Protein AF-A0AAE9YPB9-F1 (afdb_monomer)

Organism: NCBI:txid485447

Foldseek 3Di:
DWDWDADPVLRWIAIPVGDTDQADPVPRHGDPHPVRRVVVVVVVVVVVVPPPPPLLQQEWAKEKDQKDWDPVFFDWDQPPDPPDPARETETEAQTKIKIKIFTASDPVDPVRGPQPDDWDKQKFWKAFPVPRDIDIWIWIDHRRMTITTHGRNDFGKMKGDLVVSQVPDDPSYHYHYDIHIYGYDHDDPVVRVVRSVPDPPPPPPDD

Nearest PDB structures (foldseek):
  3nrq-assembly1_A  TM=3.966E-01  e=8.119E-02  Escherichia coli F11
  8gk6-assembly3_C  TM=3.425E-01  e=1.988E-01  Echinococcus granulosus
  6wee-assembly1_A  TM=3.686E-01  e=1.191E+00  Campylobacter jejuni subsp. jejuni 81-176
  2hma-assembly1_A-2  TM=1.722E-01  e=1.332E+00  Streptococcus pneumoniae
  5cu5-assembly2_B  TM=3.667E-01  e=6.381E+00  Homo sapiens

pLDDT: mean 70.29, std 15.3, range [34.19, 87.38]

Sequence (207 aa):
MTEFTWNNHKEVLVATDGTEFTNNPETGLLWQSEEEALAYAQAEVELQAGPEVTEITYTAYVVFDTPVVAAESGVILQAPNSETDFDETTVTLGSTLQLTAKLLTDKEDPESLFTSVPKDLFRIPVVNQATGEQDLFAGILENGVITINAPMTKAGYWEVNEELVNSKLADDFRLGLDKTVFAVVNVDASIAATLIGNEPLTETAGA

Structure (mmCIF, N/CA/C/O backbone):
data_AF-A0AAE9YPB9-F1
#
_entry.id   AF-A0AAE9YPB9-F1
#
loop_
_atom_site.group_PDB
_atom_site.id
_atom_site.type_symbol
_atom_site.label_atom_id
_atom_site.label_alt_id
_atom_site.label_comp_id
_atom_site.label_asym_id
_atom_site.label_entity_id
_atom_site.label_seq_id
_atom_site.pdbx_PDB_ins_code
_atom_site.Cartn_x
_atom_site.Cartn_y
_atom_site.Cartn_z
_atom_site.occupancy
_atom_site.B_iso_or_equiv
_atom_site.auth_seq_id
_atom_site.auth_comp_id
_atom_site.auth_asym_id
_atom_site.auth_atom_id
_atom_site.pdbx_PDB_model_num
ATOM 1 N N . MET A 1 1 ? -7.305 10.942 37.572 1.00 55.97 1 MET A N 1
ATOM 2 C CA . MET A 1 1 ? -8.556 10.371 38.099 1.00 55.97 1 MET A CA 1
ATOM 3 C C . MET A 1 1 ? -8.735 10.951 39.490 1.00 55.97 1 MET A C 1
ATOM 5 O O . MET A 1 1 ? -7.824 10.806 40.294 1.00 55.97 1 MET A O 1
ATOM 9 N N . THR A 1 2 ? -9.797 11.719 39.717 1.00 64.25 2 THR A N 1
ATOM 10 C CA . THR A 1 2 ? -10.097 12.290 41.039 1.00 64.25 2 THR A CA 1
ATOM 11 C C . THR A 1 2 ? -10.779 11.200 41.856 1.00 64.25 2 THR A C 1
ATOM 13 O O . THR A 1 2 ? -11.817 10.700 41.431 1.00 64.25 2 THR A O 1
ATOM 16 N N . GLU A 1 3 ? -10.185 10.779 42.973 1.00 75.88 3 GLU A N 1
ATOM 17 C CA . GLU A 1 3 ? -10.829 9.815 43.873 1.00 75.88 3 GLU A CA 1
ATOM 18 C C . GLU A 1 3 ? -11.696 10.572 44.886 1.00 75.88 3 GLU A C 1
ATOM 20 O O . GLU A 1 3 ? -11.355 11.674 45.330 1.00 75.88 3 GLU A O 1
ATOM 25 N N . PHE A 1 4 ? -12.829 9.980 45.250 1.00 81.38 4 PHE A N 1
ATOM 26 C CA . PHE A 1 4 ? -13.752 10.534 46.233 1.00 81.38 4 PHE A CA 1
ATOM 27 C C . PHE A 1 4 ? -13.870 9.577 47.411 1.00 81.38 4 PHE A C 1
ATOM 29 O O . PHE A 1 4 ? -13.929 8.361 47.240 1.00 81.38 4 PHE A O 1
ATOM 36 N N . THR A 1 5 ? -13.904 10.131 48.618 1.00 82.94 5 THR A N 1
ATOM 37 C CA . THR A 1 5 ? -14.037 9.367 49.860 1.00 82.94 5 THR A CA 1
ATOM 38 C C . THR A 1 5 ? -15.150 9.949 50.712 1.00 82.94 5 THR A C 1
ATOM 40 O O . THR A 1 5 ? -15.338 11.166 50.773 1.00 82.94 5 THR A O 1
ATOM 43 N N . TRP A 1 6 ? -15.903 9.080 51.379 1.00 86.06 6 TRP A N 1
ATOM 44 C CA . TRP A 1 6 ? -16.959 9.507 52.282 1.00 86.06 6 TRP A CA 1
ATOM 45 C C . TRP A 1 6 ? -16.410 9.812 53.673 1.00 86.06 6 TRP A C 1
ATOM 47 O O . TRP A 1 6 ? -15.767 8.978 54.320 1.00 86.06 6 TRP A O 1
ATOM 57 N N . ASN A 1 7 ? -16.692 11.014 54.174 1.00 85.19 7 ASN A N 1
ATOM 58 C CA . ASN A 1 7 ? -16.372 11.369 55.545 1.00 85.19 7 ASN A CA 1
ATOM 59 C C . ASN A 1 7 ? -17.529 10.995 56.477 1.00 85.19 7 ASN A C 1
ATOM 61 O O . ASN A 1 7 ? -18.427 11.796 56.727 1.00 85.19 7 ASN A O 1
ATOM 65 N N . ASN A 1 8 ? -17.436 9.808 57.078 1.00 80.06 8 ASN A N 1
ATOM 66 C CA . ASN A 1 8 ? -18.418 9.277 58.032 1.00 80.06 8 ASN A CA 1
ATOM 67 C C . ASN A 1 8 ? -18.698 10.172 59.257 1.00 80.06 8 ASN A C 1
ATOM 69 O O . ASN A 1 8 ? -19.732 10.015 59.894 1.00 80.06 8 ASN A O 1
ATOM 73 N N . HIS A 1 9 ? -17.796 11.089 59.624 1.00 81.81 9 HIS A N 1
ATOM 74 C CA . HIS A 1 9 ? -18.018 11.986 60.769 1.00 81.81 9 HIS A CA 1
ATOM 75 C C . HIS A 1 9 ? -18.833 13.223 60.401 1.00 81.81 9 HIS A C 1
ATOM 77 O O . HIS A 1 9 ? -19.477 13.815 61.263 1.00 81.81 9 HIS A O 1
ATOM 83 N N . LYS A 1 10 ? -18.735 13.653 59.143 1.00 80.25 10 LYS A N 1
ATOM 84 C CA . LYS A 1 10 ? -19.380 14.865 58.637 1.00 80.25 10 LYS A CA 1
ATOM 85 C C . LYS A 1 10 ? -20.571 14.566 57.728 1.00 80.25 10 LYS A C 1
ATOM 87 O O . LYS A 1 10 ? -21.296 15.497 57.415 1.00 80.25 10 LYS A O 1
ATOM 92 N N . GLU A 1 11 ? -20.737 13.309 57.317 1.00 81.88 11 GLU A N 1
ATOM 93 C CA . GLU A 1 11 ? -21.721 12.868 56.324 1.00 81.88 11 GLU A CA 1
ATOM 94 C C . GLU A 1 11 ? -21.606 13.670 55.012 1.00 81.88 11 GLU A C 1
ATOM 96 O O . GLU A 1 11 ? -22.592 14.149 54.459 1.00 81.88 11 GLU A O 1
ATOM 101 N N . VAL A 1 12 ? -20.369 13.856 54.527 1.00 84.44 12 VAL A N 1
ATOM 102 C CA . VAL A 1 12 ? -20.075 14.576 53.275 1.00 84.44 12 VAL A CA 1
ATOM 103 C C . VAL A 1 12 ? -19.089 13.813 52.405 1.00 84.44 12 VAL A C 1
ATOM 105 O O . VAL A 1 12 ? -18.223 13.086 52.904 1.00 84.44 12 VAL A O 1
ATOM 108 N N . LEU A 1 13 ? -19.175 14.049 51.099 1.00 83.25 13 LEU A N 1
ATOM 109 C CA . LEU A 1 13 ? -18.213 13.543 50.132 1.00 83.25 13 LEU A CA 1
ATOM 110 C C . LEU A 1 13 ? -16.984 14.459 50.077 1.00 83.25 13 LEU A C 1
ATOM 112 O O . LEU A 1 13 ? -17.118 15.682 50.057 1.00 83.25 13 LEU A O 1
ATOM 116 N N . VAL A 1 14 ? -15.786 13.877 50.054 1.00 84.31 14 VAL A N 1
ATOM 117 C CA . VAL A 1 14 ? -14.514 14.609 50.033 1.00 84.31 14 VAL A CA 1
ATOM 118 C C . VAL A 1 14 ? -13.664 14.129 48.861 1.00 84.31 14 VAL A C 1
ATOM 120 O O . VAL A 1 14 ? -13.393 12.932 48.740 1.00 84.31 14 VAL A O 1
ATOM 123 N N . ALA A 1 15 ? -13.240 15.054 48.002 1.00 82.94 15 ALA A N 1
ATOM 124 C CA . ALA A 1 15 ? -12.309 14.759 46.914 1.00 82.94 15 ALA A CA 1
ATOM 125 C C . ALA A 1 15 ? -10.864 14.629 47.422 1.00 82.94 15 ALA A C 1
ATOM 127 O O . ALA A 1 15 ? -10.512 15.123 48.495 1.00 82.94 15 ALA A O 1
ATOM 128 N N . THR A 1 16 ? -9.991 14.016 46.621 1.00 81.00 16 THR A N 1
ATOM 129 C CA . THR A 1 16 ? -8.552 13.865 46.918 1.00 81.00 16 THR A CA 1
ATOM 130 C C . THR A 1 16 ? -7.809 15.167 47.215 1.00 81.00 16 THR A C 1
ATOM 132 O O . THR A 1 16 ? -6.783 15.140 47.890 1.00 81.00 16 THR A O 1
ATOM 135 N N . ASP A 1 17 ? -8.298 16.305 46.721 1.00 77.56 17 ASP A N 1
ATOM 136 C CA . ASP A 1 17 ? -7.718 17.627 46.985 1.00 77.56 17 ASP A CA 1
ATOM 137 C C . ASP A 1 17 ? -8.197 18.260 48.310 1.00 77.56 17 ASP A C 1
ATOM 139 O O . ASP A 1 17 ? -7.753 19.350 48.673 1.00 77.56 17 ASP A O 1
ATOM 143 N N . GLY A 1 18 ? -9.063 17.565 49.056 1.00 78.94 18 GLY A N 1
ATOM 144 C CA . GLY A 1 18 ? -9.645 18.023 50.316 1.00 78.94 18 GLY A CA 1
ATOM 145 C C . GLY A 1 18 ? -10.921 18.853 50.160 1.00 78.94 18 GLY A C 1
ATOM 146 O O . GLY A 1 18 ? -11.441 19.340 51.165 1.00 78.94 18 GLY A O 1
ATOM 147 N N . THR A 1 19 ? -11.441 19.019 48.941 1.00 83.75 19 THR A N 1
ATOM 148 C CA . THR A 1 19 ? -12.705 19.726 48.696 1.00 83.75 19 THR A CA 1
ATOM 149 C C . THR A 1 19 ? -13.881 18.928 49.255 1.00 83.75 19 THR A C 1
ATOM 151 O O . THR A 1 19 ? -14.058 17.755 48.924 1.00 83.75 19 THR A O 1
ATOM 154 N N . GLU A 1 20 ? -14.700 19.569 50.095 1.00 86.62 20 GLU A N 1
ATOM 155 C CA . GLU A 1 20 ? -15.889 18.969 50.708 1.00 86.62 20 GLU A CA 1
ATOM 156 C C . GLU A 1 20 ? -17.152 19.324 49.907 1.00 86.62 20 GLU A C 1
ATOM 158 O O . GLU A 1 20 ? -17.472 20.496 49.704 1.00 86.62 20 GLU A O 1
ATOM 163 N N . PHE A 1 21 ? -17.904 18.306 49.497 1.00 81.62 21 PHE A N 1
ATOM 164 C CA . PHE A 1 21 ? -19.185 18.431 48.807 1.00 81.62 21 PHE A CA 1
ATOM 165 C C . PHE A 1 21 ? -20.312 18.175 49.801 1.00 81.62 21 PHE A C 1
ATOM 167 O O . PHE A 1 21 ? -20.728 17.039 50.030 1.00 81.62 21 PHE A O 1
ATOM 174 N N . THR A 1 22 ? -20.793 19.249 50.424 1.00 83.12 22 THR A N 1
ATOM 175 C CA . THR A 1 22 ? -21.821 19.172 51.472 1.00 83.12 22 THR A CA 1
ATOM 176 C C . THR A 1 22 ? -23.231 18.954 50.919 1.00 83.12 22 THR A C 1
ATOM 178 O O . THR A 1 22 ? -24.030 18.280 51.559 1.00 83.12 22 THR A O 1
ATOM 181 N N . ASN A 1 23 ? -23.540 19.504 49.742 1.00 83.62 23 ASN A N 1
ATOM 182 C CA . ASN A 1 23 ? -24.877 19.442 49.150 1.00 83.62 23 ASN A CA 1
ATOM 183 C C . ASN A 1 23 ? -24.831 18.787 47.770 1.00 83.62 23 ASN A C 1
ATOM 185 O O . ASN A 1 23 ? -23.869 18.983 47.025 1.00 83.62 23 ASN A O 1
ATOM 189 N N . ASN A 1 24 ? -25.915 18.102 47.419 1.00 80.50 24 ASN A N 1
ATOM 190 C CA . ASN A 1 24 ? -26.206 17.673 46.064 1.00 80.50 24 ASN A CA 1
ATOM 191 C C . ASN A 1 24 ? -26.375 18.921 45.170 1.00 80.50 24 ASN A C 1
ATOM 193 O O . ASN A 1 24 ? -27.259 19.742 45.437 1.00 80.50 24 ASN A O 1
ATOM 197 N N . PRO A 1 25 ? -25.542 19.111 44.133 1.00 76.88 25 PRO A N 1
ATOM 198 C CA . PRO A 1 25 ? -25.587 20.304 43.289 1.00 76.88 25 PRO A CA 1
ATOM 199 C C . PRO A 1 25 ? -26.826 20.371 42.382 1.00 76.88 25 PRO A C 1
ATOM 201 O O . PRO A 1 25 ? -27.190 21.464 41.955 1.00 76.88 25 PRO A O 1
ATOM 204 N N . GLU A 1 26 ? -27.508 19.251 42.122 1.00 78.31 26 GLU A N 1
ATOM 205 C CA . GLU A 1 26 ? -28.738 19.226 41.320 1.00 78.31 26 GLU A CA 1
ATOM 206 C C . GLU A 1 26 ? -29.962 19.674 42.124 1.00 78.31 26 GLU A C 1
ATOM 208 O O . GLU A 1 26 ? -30.856 20.341 41.601 1.00 78.31 26 GLU A O 1
ATOM 213 N N . THR A 1 27 ? -30.012 19.313 43.409 1.00 80.44 27 THR A N 1
ATOM 214 C CA . THR A 1 27 ? -31.187 19.548 44.265 1.00 80.44 27 THR A CA 1
ATOM 215 C C . THR A 1 27 ? -30.977 20.646 45.307 1.00 80.44 27 THR A C 1
ATOM 217 O O . THR A 1 27 ? -31.947 21.186 45.839 1.00 80.44 27 THR A O 1
ATOM 220 N N . GLY A 1 28 ? -29.724 20.994 45.612 1.00 78.75 28 GLY A N 1
ATOM 221 C CA . GLY A 1 28 ? -29.342 21.941 46.662 1.00 78.75 28 GLY A CA 1
ATOM 222 C C . GLY A 1 28 ? -29.524 21.416 48.092 1.00 78.75 28 GLY A C 1
ATOM 223 O O . GLY A 1 28 ? -29.364 22.186 49.039 1.00 78.75 28 GLY A O 1
ATOM 224 N N . LEU A 1 29 ? -29.875 20.138 48.262 1.00 83.31 29 LEU A N 1
ATOM 225 C CA . LEU A 1 29 ? -30.098 19.492 49.558 1.00 83.31 29 LEU A CA 1
ATOM 226 C C . LEU A 1 29 ? -28.854 18.729 50.029 1.00 83.31 29 LEU A C 1
ATOM 228 O O . LEU A 1 29 ? -27.971 18.425 49.233 1.00 83.31 29 LEU A O 1
ATOM 232 N N . LEU A 1 30 ? -28.795 18.396 51.321 1.00 83.19 30 LEU A N 1
ATOM 233 C CA . LEU A 1 30 ? -27.795 17.463 51.849 1.00 83.19 30 LEU A CA 1
ATOM 234 C C . LEU A 1 30 ? -27.960 16.085 51.191 1.00 83.19 30 LEU A C 1
ATOM 236 O O . LEU A 1 30 ? -29.083 15.681 50.878 1.00 83.19 30 LEU A O 1
ATOM 240 N N . TRP A 1 31 ? -26.851 15.369 51.022 1.00 83.81 31 TRP A N 1
ATOM 241 C CA . TRP A 1 31 ? -26.853 13.993 50.525 1.00 83.81 31 TRP A CA 1
ATOM 242 C C . TRP A 1 31 ? -27.679 13.080 51.432 1.00 83.81 31 TRP A C 1
ATOM 244 O O . TRP A 1 31 ? -27.568 13.157 52.656 1.00 83.81 31 TRP A O 1
ATOM 254 N N . GLN A 1 32 ? -28.499 12.205 50.850 1.00 83.19 32 GLN A N 1
ATOM 255 C CA . GLN A 1 32 ? -29.313 11.269 51.631 1.00 83.19 32 GLN A CA 1
ATOM 256 C C . GLN A 1 32 ? -28.525 10.017 52.024 1.00 83.19 32 GLN A C 1
ATOM 258 O O . GLN A 1 32 ? -28.885 9.341 52.990 1.00 83.19 32 GLN A O 1
ATOM 263 N N . SER A 1 33 ? -27.454 9.702 51.290 1.00 83.44 33 SER A N 1
ATOM 264 C CA . SER A 1 33 ? -26.552 8.589 51.579 1.00 83.44 33 SER A CA 1
ATOM 265 C C . SER A 1 33 ? -25.183 8.756 50.907 1.00 83.44 33 SER A C 1
ATOM 267 O O . SER A 1 33 ? -25.017 9.527 49.960 1.00 83.44 33 SER A O 1
ATOM 269 N N . GLU A 1 34 ? -24.206 7.977 51.381 1.00 83.12 34 GLU A N 1
ATOM 270 C CA . GLU A 1 34 ? -22.899 7.804 50.729 1.00 83.12 34 GLU A CA 1
ATOM 271 C C . GLU A 1 34 ? -23.049 7.299 49.283 1.00 83.12 34 GLU A C 1
ATOM 273 O O . GLU A 1 34 ? -22.362 7.776 48.383 1.00 83.12 34 GLU A O 1
ATOM 278 N N . GLU A 1 35 ? -23.980 6.369 49.054 1.00 85.25 35 GLU A N 1
ATOM 279 C CA . GLU A 1 35 ? -24.240 5.774 47.740 1.00 85.25 35 GLU A CA 1
ATOM 280 C C . GLU A 1 35 ? -24.729 6.816 46.723 1.00 85.25 35 GLU A C 1
ATOM 282 O O . GLU A 1 35 ? -24.244 6.835 45.595 1.00 85.25 35 GLU A O 1
ATOM 287 N N . GLU A 1 36 ? -25.622 7.728 47.125 1.00 82.75 36 GLU A N 1
ATOM 288 C CA . GLU A 1 36 ? -26.108 8.817 46.265 1.00 82.75 36 GLU A CA 1
ATOM 289 C C . GLU A 1 36 ? -24.974 9.780 45.885 1.00 82.75 36 GLU A C 1
ATOM 291 O O . GLU A 1 36 ? -24.806 10.127 44.715 1.00 82.75 36 GLU A O 1
ATOM 296 N N . ALA A 1 37 ? -24.167 10.185 46.870 1.00 81.25 37 ALA A N 1
ATOM 297 C CA . ALA A 1 37 ? -23.073 11.125 46.659 1.00 81.25 37 ALA A CA 1
ATOM 298 C C . ALA A 1 37 ? -21.971 10.538 45.761 1.00 81.25 37 ALA A C 1
ATOM 300 O O . ALA A 1 37 ? -21.463 11.220 44.868 1.00 81.25 37 ALA A O 1
ATOM 301 N N . LEU A 1 38 ? -21.618 9.264 45.969 1.00 83.25 38 LEU A N 1
ATOM 302 C CA . LEU A 1 38 ? -20.642 8.560 45.137 1.00 83.25 38 LEU A CA 1
ATOM 303 C C . LEU A 1 38 ? -21.165 8.321 43.719 1.00 83.25 38 LEU A C 1
ATOM 305 O O . LEU A 1 38 ? -20.408 8.523 42.772 1.00 83.25 38 LEU A O 1
ATOM 309 N N . ALA A 1 39 ? -22.438 7.944 43.559 1.00 82.94 39 ALA A N 1
ATOM 310 C CA . ALA A 1 39 ? -23.046 7.747 42.245 1.00 82.94 39 ALA A CA 1
ATOM 311 C C . ALA A 1 39 ? -23.040 9.040 41.418 1.00 82.94 39 ALA A C 1
ATOM 313 O O . ALA A 1 39 ? -22.688 9.015 40.241 1.00 82.94 39 ALA A O 1
ATOM 314 N N . TYR A 1 40 ? -23.354 10.181 42.042 1.00 81.31 40 TYR A N 1
ATOM 315 C CA . TYR A 1 40 ? -23.269 11.482 41.379 1.00 81.31 40 TYR A CA 1
ATOM 316 C C . TYR A 1 40 ? -21.828 11.830 40.977 1.00 81.31 40 TYR A C 1
ATOM 318 O O . TYR A 1 40 ? -21.577 12.222 39.840 1.00 81.31 40 TYR A O 1
ATOM 326 N N . ALA A 1 41 ? -20.860 11.650 41.880 1.00 77.94 41 ALA A N 1
ATOM 327 C CA . ALA A 1 41 ? -19.459 11.946 41.588 1.00 77.94 41 ALA A CA 1
ATOM 328 C C . ALA A 1 41 ? -18.885 11.053 40.476 1.00 77.94 41 ALA A C 1
ATOM 330 O O . ALA A 1 41 ? -18.107 11.525 39.650 1.00 77.94 41 ALA A O 1
ATOM 331 N N . GLN A 1 42 ? -19.292 9.783 40.421 1.00 77.25 42 GLN A N 1
ATOM 332 C CA . GLN A 1 42 ? -18.940 8.874 39.329 1.00 77.25 42 GLN A CA 1
ATOM 333 C C . GLN A 1 42 ? -19.574 9.314 38.006 1.00 77.25 42 GLN A C 1
ATOM 335 O O . GLN A 1 42 ? -18.867 9.403 37.006 1.00 77.25 42 GLN A O 1
ATOM 340 N N . ALA A 1 43 ? -20.859 9.675 38.013 1.00 76.69 43 ALA A N 1
ATOM 341 C CA . ALA A 1 43 ? -21.551 10.173 36.827 1.00 76.69 43 ALA A CA 1
ATOM 342 C C . ALA A 1 43 ? -20.930 11.476 36.283 1.00 76.69 43 ALA A C 1
ATOM 344 O O . ALA A 1 43 ? -20.785 11.630 35.074 1.00 76.69 43 ALA A O 1
ATOM 345 N N . GLU A 1 44 ? -20.503 12.397 37.153 1.00 73.25 44 GLU A N 1
ATOM 346 C CA . GLU A 1 44 ? -19.768 13.610 36.761 1.00 73.25 44 GLU A CA 1
ATOM 347 C C . GLU A 1 44 ? -18.385 13.296 36.177 1.00 73.25 44 GLU A C 1
ATOM 349 O O . GLU A 1 44 ? -17.979 13.910 35.191 1.00 73.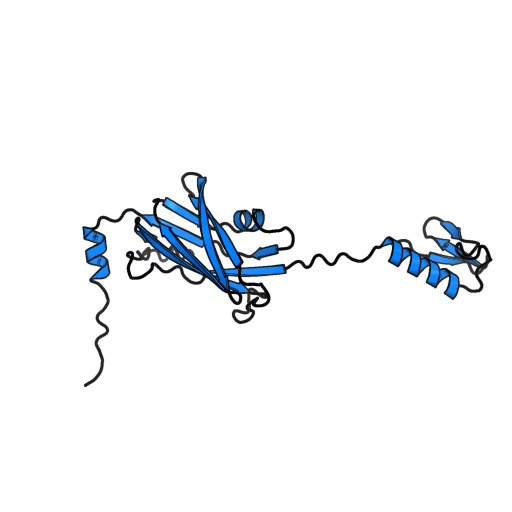25 44 GLU A O 1
ATOM 354 N N . VAL A 1 45 ? -17.663 12.319 36.737 1.00 71.12 45 VAL A N 1
ATOM 355 C CA . VAL A 1 45 ? -16.384 11.860 36.171 1.00 71.12 45 VAL A CA 1
ATOM 356 C C . VAL A 1 45 ? -16.588 11.252 34.782 1.00 71.12 45 VAL A C 1
ATOM 358 O O . VAL A 1 45 ? -15.801 11.540 33.883 1.00 71.12 45 VAL A O 1
ATOM 361 N N . GLU A 1 46 ? -17.644 10.465 34.580 1.00 65.38 46 GLU A N 1
ATOM 362 C CA . GLU A 1 46 ? -18.001 9.898 33.273 1.00 65.38 46 GLU A CA 1
ATOM 363 C C . GLU A 1 46 ? -18.433 10.979 32.268 1.00 65.38 46 GLU A C 1
ATOM 365 O O . GLU A 1 46 ? -18.027 10.945 31.108 1.00 65.38 46 GLU A O 1
ATOM 370 N N . LEU A 1 47 ? -19.187 11.992 32.706 1.00 64.81 47 LEU A N 1
ATOM 371 C CA . LEU A 1 47 ? -19.576 13.138 31.875 1.00 64.81 47 LEU A CA 1
ATOM 372 C C . LEU A 1 47 ? -18.375 14.009 31.478 1.00 64.81 47 LEU A C 1
ATOM 374 O O . LEU A 1 47 ? -18.298 14.467 30.336 1.00 64.81 47 LEU A O 1
ATOM 378 N N . GLN A 1 48 ? -17.422 14.225 32.390 1.00 61.97 48 GLN A N 1
ATOM 379 C CA . GLN A 1 48 ? -16.189 14.977 32.127 1.00 61.97 48 GLN A CA 1
ATOM 380 C C . GLN A 1 48 ? -15.155 14.183 31.324 1.00 61.97 48 GLN A C 1
ATOM 382 O O . GLN A 1 48 ? -14.348 14.791 30.619 1.00 61.97 48 GLN A O 1
ATOM 387 N N . ALA A 1 49 ? -15.190 12.849 31.385 1.00 58.81 49 ALA A N 1
ATOM 388 C CA . ALA A 1 49 ? -14.416 11.991 30.490 1.00 58.81 49 ALA A CA 1
ATOM 389 C C . ALA A 1 49 ? -14.854 12.146 29.020 1.00 58.81 49 ALA A C 1
ATOM 391 O O . ALA A 1 49 ? -14.095 11.793 28.119 1.00 58.81 49 ALA A O 1
ATOM 392 N N . GLY A 1 50 ? -16.031 12.743 28.778 1.00 46.75 50 GLY A N 1
ATOM 393 C CA . GLY A 1 50 ? -16.632 12.866 27.457 1.00 46.75 50 GLY A CA 1
ATOM 394 C C . GLY A 1 50 ? -17.040 11.497 26.902 1.00 46.75 50 GLY A C 1
ATOM 395 O O . GLY A 1 50 ? -16.658 10.458 27.441 1.00 46.75 50 GLY A O 1
ATOM 396 N N . PRO A 1 51 ? -17.823 11.440 25.812 1.00 45.59 51 PRO A N 1
ATOM 397 C CA . PRO A 1 51 ? -17.862 10.210 25.040 1.00 45.59 51 PRO A CA 1
ATOM 398 C C . PRO A 1 51 ? -16.421 9.911 24.612 1.00 45.59 51 PRO A C 1
ATOM 400 O O . PRO A 1 51 ? -15.784 10.778 24.009 1.00 45.59 51 PRO A O 1
ATOM 403 N N . GLU A 1 52 ? -15.906 8.715 24.916 1.00 43.56 52 GLU A N 1
ATOM 404 C CA . GLU A 1 52 ? -14.728 8.212 24.217 1.00 43.56 52 GLU A CA 1
ATOM 405 C C . GLU A 1 52 ? -15.044 8.324 22.726 1.00 43.56 52 GLU A C 1
ATOM 407 O O . GLU A 1 52 ? -15.872 7.584 22.186 1.00 43.56 52 GLU A O 1
ATOM 412 N N . VAL A 1 53 ? -14.424 9.297 22.059 1.00 37.72 53 VAL A N 1
ATOM 413 C CA . VAL A 1 53 ? -14.322 9.273 20.611 1.00 37.72 53 VAL A CA 1
ATOM 414 C C . VAL A 1 53 ? -13.427 8.079 20.349 1.00 37.72 53 VAL A C 1
ATOM 416 O O . VAL A 1 53 ? -12.205 8.172 20.388 1.00 37.72 53 VAL A O 1
ATOM 419 N N . THR A 1 54 ? -14.050 6.922 20.168 1.00 38.84 54 THR A N 1
ATOM 420 C CA . THR A 1 54 ? -13.411 5.782 19.539 1.00 38.84 54 THR A CA 1
ATOM 421 C C . THR A 1 54 ? -13.169 6.226 18.104 1.00 38.84 54 THR A C 1
ATOM 423 O O . THR A 1 54 ? -14.000 6.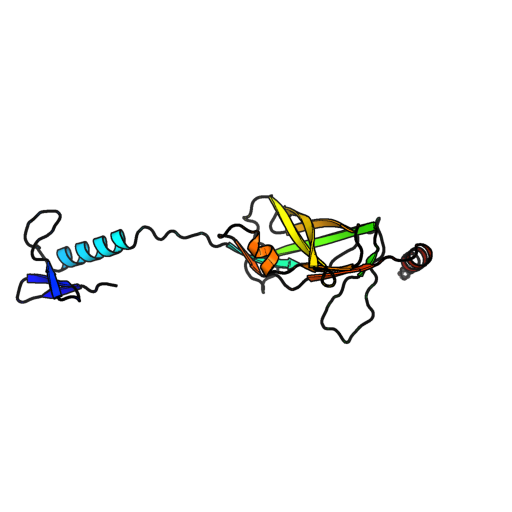026 17.220 1.00 38.84 54 THR A O 1
ATOM 426 N N . GLU A 1 55 ? -12.058 6.934 17.881 1.00 40.53 55 GLU A N 1
ATOM 427 C CA . GLU A 1 55 ? -11.460 7.002 16.558 1.00 40.53 55 GLU A CA 1
ATOM 428 C C . GLU A 1 55 ? -11.339 5.551 16.112 1.00 40.53 55 GLU A C 1
ATOM 430 O O . GLU A 1 55 ? -10.682 4.739 16.767 1.00 40.53 55 GLU A O 1
ATOM 435 N N . ILE A 1 56 ? -12.074 5.185 15.065 1.00 43.66 56 ILE A N 1
ATOM 436 C CA . ILE A 1 56 ? -11.988 3.842 14.515 1.00 43.66 56 ILE A CA 1
ATOM 437 C C . ILE A 1 56 ? -10.632 3.781 13.821 1.00 43.66 56 ILE A C 1
ATOM 439 O O . ILE A 1 56 ? -10.513 4.112 12.648 1.00 43.66 56 ILE A O 1
ATOM 443 N N . THR A 1 57 ? -9.590 3.442 14.573 1.00 47.06 57 THR A N 1
ATOM 444 C CA . THR A 1 57 ? -8.248 3.285 14.030 1.00 47.06 57 THR A CA 1
ATOM 445 C C . THR A 1 57 ? -8.210 1.967 13.273 1.00 47.06 57 THR A C 1
ATOM 447 O O . THR A 1 57 ? -8.151 0.888 13.867 1.00 47.06 57 THR A O 1
ATOM 450 N N . TYR A 1 58 ? -8.254 2.037 11.948 1.00 53.69 58 TYR A N 1
ATOM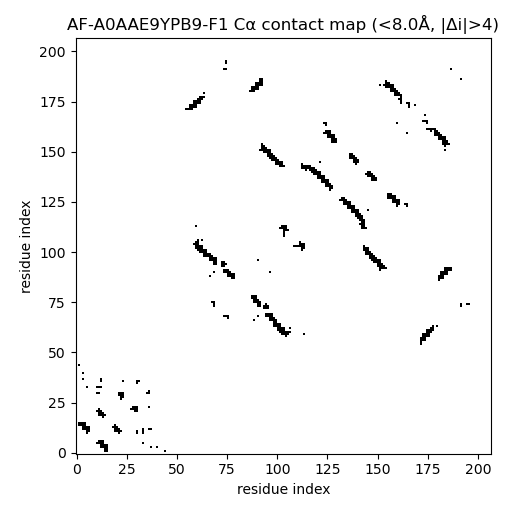 451 C CA . TYR A 1 58 ? -8.028 0.874 11.107 1.00 53.69 58 TYR A CA 1
ATOM 452 C C . TYR A 1 58 ? -6.519 0.667 10.986 1.00 53.69 58 TYR A C 1
ATOM 454 O O . TYR A 1 58 ? -5.822 1.407 10.290 1.00 53.69 58 TYR A O 1
ATOM 462 N N . THR A 1 59 ? -6.006 -0.339 11.692 1.00 59.41 59 THR A N 1
ATOM 463 C CA . THR A 1 59 ? -4.656 -0.853 11.448 1.00 59.41 59 THR A CA 1
ATOM 464 C C . THR A 1 59 ? -4.795 -2.029 10.497 1.00 59.41 59 THR A C 1
ATOM 466 O O . THR A 1 59 ? -5.361 -3.055 10.867 1.00 59.41 59 THR A O 1
ATOM 469 N N . ALA A 1 60 ? -4.332 -1.860 9.263 1.00 65.62 60 ALA A N 1
ATOM 470 C CA . ALA A 1 60 ? -4.235 -2.946 8.297 1.00 65.62 60 ALA A CA 1
ATOM 471 C C . ALA A 1 60 ? -2.772 -3.117 7.882 1.00 65.62 60 ALA A C 1
ATOM 473 O O . ALA A 1 60 ? -1.981 -2.179 7.920 1.00 65.62 60 ALA A O 1
ATOM 474 N N . TYR A 1 61 ? -2.394 -4.316 7.475 1.00 66.31 61 TYR A N 1
ATOM 475 C CA . TYR A 1 61 ? -1.068 -4.617 6.956 1.00 66.31 61 TYR A CA 1
ATOM 476 C C . TYR A 1 61 ? -1.178 -4.810 5.453 1.00 66.31 61 TYR A C 1
ATOM 478 O O . TYR A 1 61 ? -1.964 -5.631 4.995 1.00 66.31 61 TYR A O 1
ATOM 486 N N . VAL A 1 62 ? -0.422 -4.039 4.680 1.00 69.62 62 VAL A N 1
ATOM 487 C CA . VAL A 1 62 ? -0.316 -4.215 3.236 1.00 69.62 62 VAL A CA 1
ATOM 488 C C . VAL A 1 62 ? 0.853 -5.144 2.960 1.00 69.62 62 VAL A C 1
ATOM 490 O O . VAL A 1 62 ? 2.015 -4.772 3.116 1.00 69.62 62 VAL A O 1
ATOM 493 N N . VAL A 1 63 ? 0.536 -6.352 2.519 1.00 67.56 63 VAL A N 1
ATOM 494 C CA . VAL A 1 63 ? 1.525 -7.339 2.089 1.00 67.56 63 VAL A CA 1
ATOM 495 C C . VAL A 1 63 ? 1.495 -7.390 0.571 1.00 67.56 63 VAL A C 1
ATOM 497 O O . VAL A 1 63 ? 0.489 -7.798 -0.011 1.00 67.56 63 VAL A O 1
ATOM 500 N N . PHE A 1 64 ? 2.566 -6.933 -0.079 1.00 66.88 64 PHE A N 1
ATOM 501 C CA . PHE A 1 64 ? 2.706 -7.086 -1.524 1.00 66.88 64 PHE A CA 1
ATOM 502 C C . PHE A 1 64 ? 2.991 -8.547 -1.868 1.00 66.88 64 PHE A C 1
ATOM 504 O O . PHE A 1 64 ? 3.866 -9.177 -1.278 1.00 66.88 64 PHE A O 1
ATOM 511 N N . ASP A 1 65 ? 2.271 -9.064 -2.858 1.00 64.62 65 ASP A N 1
ATOM 512 C CA . ASP A 1 65 ? 2.684 -10.270 -3.561 1.00 64.62 65 ASP A CA 1
ATOM 513 C C . ASP A 1 65 ? 3.923 -9.950 -4.420 1.00 64.62 65 ASP A C 1
ATOM 515 O O . ASP A 1 65 ? 4.229 -8.784 -4.698 1.00 64.62 65 ASP A O 1
ATOM 519 N N . THR A 1 66 ? 4.635 -10.982 -4.877 1.00 63.34 66 THR A N 1
ATOM 520 C CA . THR A 1 66 ? 5.795 -10.806 -5.759 1.00 63.34 66 THR A CA 1
ATOM 521 C C . THR A 1 66 ? 5.409 -9.953 -6.978 1.00 63.34 66 THR A C 1
ATOM 523 O O . THR A 1 66 ? 4.455 -10.305 -7.680 1.00 63.34 66 THR A O 1
ATOM 526 N N . PRO A 1 67 ? 6.121 -8.844 -7.253 1.00 59.62 67 PRO A N 1
ATOM 527 C CA . PRO A 1 67 ? 5.850 -8.011 -8.416 1.00 59.62 67 PRO A CA 1
ATOM 528 C C . PRO A 1 67 ? 5.919 -8.817 -9.717 1.00 59.62 67 PRO A C 1
ATOM 530 O O . PRO A 1 67 ? 6.822 -9.632 -9.908 1.00 59.62 67 PRO A O 1
ATOM 533 N N . VAL A 1 68 ? 4.995 -8.564 -10.646 1.00 60.25 68 VAL A N 1
ATOM 534 C CA . VAL A 1 68 ? 4.959 -9.238 -11.952 1.00 60.25 68 VAL A CA 1
ATOM 535 C C . VAL A 1 68 ? 4.974 -8.189 -13.061 1.00 60.25 68 VAL A C 1
ATOM 537 O O . VAL A 1 68 ? 4.393 -7.116 -12.933 1.00 60.25 68 VAL A O 1
ATOM 540 N N . VAL A 1 69 ? 5.639 -8.470 -14.179 1.00 57.06 69 VAL A N 1
ATOM 541 C CA . VAL A 1 69 ? 5.509 -7.660 -15.400 1.00 57.06 69 VAL A CA 1
ATOM 542 C C . VAL A 1 69 ? 4.361 -8.228 -16.214 1.00 57.06 69 VAL A C 1
ATOM 544 O O . VAL A 1 69 ? 4.319 -9.434 -16.456 1.00 57.06 69 VAL A O 1
ATOM 547 N N . ALA A 1 70 ? 3.441 -7.372 -16.664 1.00 56.88 70 ALA A N 1
ATOM 548 C CA . ALA A 1 70 ? 2.376 -7.816 -17.555 1.00 56.88 70 ALA A CA 1
ATOM 549 C C . ALA A 1 70 ? 3.010 -8.462 -18.799 1.00 56.88 70 ALA A C 1
ATOM 551 O O . ALA A 1 70 ? 3.804 -7.808 -19.484 1.00 56.88 70 ALA A O 1
ATOM 552 N N . ALA A 1 71 ? 2.658 -9.726 -19.072 1.00 51.19 71 ALA A N 1
ATOM 553 C CA . ALA A 1 71 ? 3.306 -10.606 -20.057 1.00 51.19 71 ALA A CA 1
ATOM 554 C C . ALA A 1 71 ? 3.423 -10.000 -21.469 1.00 51.19 71 ALA A C 1
ATOM 556 O O . ALA A 1 71 ? 4.279 -10.377 -22.261 1.00 51.19 71 ALA A O 1
ATOM 557 N N . GLU A 1 72 ? 2.572 -9.023 -21.770 1.00 51.88 72 GLU A N 1
ATOM 558 C CA . GLU A 1 72 ? 2.464 -8.358 -23.066 1.00 51.88 72 GLU A CA 1
ATOM 559 C C . GLU A 1 72 ? 3.388 -7.131 -23.201 1.00 51.88 72 GLU A C 1
ATOM 561 O O . GLU A 1 72 ? 3.459 -6.526 -24.268 1.00 51.88 72 GLU A O 1
ATOM 566 N N . SER A 1 73 ? 4.080 -6.731 -22.125 1.00 52.06 73 SER A N 1
ATOM 567 C CA . SER A 1 73 ? 4.732 -5.416 -22.020 1.00 52.06 73 SER A CA 1
ATOM 568 C C . SER A 1 73 ? 6.231 -5.437 -21.693 1.00 52.06 73 SER A C 1
ATOM 570 O O . SER A 1 73 ? 6.869 -4.385 -21.763 1.00 52.06 73 SER A O 1
ATOM 572 N N . GLY A 1 74 ? 6.835 -6.587 -21.365 1.00 51.22 74 GLY A N 1
ATOM 573 C CA . GLY A 1 74 ? 8.285 -6.662 -21.146 1.00 51.22 74 GLY A CA 1
ATOM 574 C C . GLY A 1 74 ? 8.810 -7.913 -20.456 1.00 51.22 74 GLY A C 1
ATOM 575 O O . GLY A 1 74 ? 8.096 -8.890 -20.274 1.00 51.22 74 GLY A O 1
ATOM 576 N N . VAL A 1 75 ? 10.090 -7.853 -20.076 1.00 55.53 75 VAL A N 1
ATOM 577 C CA . VAL A 1 75 ? 10.848 -8.948 -19.452 1.00 55.53 75 VAL A CA 1
ATOM 578 C C . VAL A 1 75 ? 11.120 -8.622 -17.985 1.00 55.53 75 VAL A C 1
ATOM 580 O O . VAL A 1 75 ? 11.568 -7.512 -17.679 1.00 55.53 75 VAL A O 1
ATOM 583 N N . ILE A 1 76 ? 10.890 -9.596 -17.099 1.00 55.25 76 ILE A N 1
ATOM 584 C CA . ILE A 1 76 ? 11.427 -9.588 -15.733 1.00 55.25 76 ILE A CA 1
ATOM 585 C C . ILE A 1 76 ? 12.867 -10.085 -15.815 1.00 55.25 76 ILE A C 1
ATOM 587 O O . ILE A 1 76 ? 13.114 -11.224 -16.210 1.00 55.25 76 ILE A O 1
ATOM 591 N N . LEU A 1 77 ? 13.820 -9.239 -15.441 1.00 54.69 77 LEU A N 1
ATOM 592 C CA . LEU A 1 77 ? 15.181 -9.688 -15.185 1.00 54.69 77 LEU A CA 1
ATOM 593 C C . LEU A 1 77 ? 15.240 -10.065 -13.703 1.00 54.69 77 LEU A C 1
ATOM 595 O O . LEU A 1 77 ? 15.216 -9.194 -12.839 1.00 54.69 77 LEU A O 1
ATOM 599 N N . GLN A 1 78 ? 15.278 -11.356 -13.382 1.00 50.72 78 GLN A N 1
ATOM 600 C CA . GLN A 1 78 ? 15.659 -11.754 -12.028 1.00 50.72 78 GLN A CA 1
ATOM 601 C C . GLN A 1 78 ? 17.139 -11.411 -11.852 1.00 50.72 78 GLN A C 1
ATOM 603 O O . GLN A 1 78 ? 17.980 -11.880 -12.624 1.00 50.72 78 GLN A O 1
ATOM 608 N N . ALA A 1 79 ? 17.464 -10.571 -10.870 1.00 43.94 79 ALA A N 1
ATOM 609 C CA . ALA A 1 79 ? 18.854 -10.348 -10.506 1.00 43.94 79 ALA A CA 1
ATOM 610 C C . ALA A 1 79 ? 19.441 -11.684 -10.007 1.00 43.94 79 ALA A C 1
ATOM 612 O O . ALA A 1 79 ? 18.882 -12.288 -9.090 1.00 43.94 79 ALA A O 1
ATOM 613 N N . PRO A 1 80 ? 20.552 -12.187 -10.575 1.00 36.75 80 PRO A N 1
ATOM 614 C CA . PRO A 1 80 ? 21.227 -13.348 -10.029 1.00 36.75 80 PRO A CA 1
ATOM 615 C C . PRO A 1 80 ? 22.076 -12.865 -8.853 1.00 36.75 80 PRO A C 1
ATOM 617 O O . PRO A 1 80 ? 23.261 -12.590 -9.025 1.00 36.75 80 PRO A O 1
ATOM 620 N N . ASN A 1 81 ? 21.485 -12.697 -7.670 1.00 39.19 81 ASN A N 1
ATOM 621 C CA . ASN A 1 81 ? 22.291 -12.445 -6.481 1.00 39.19 81 ASN A CA 1
ATOM 622 C C . ASN A 1 81 ? 21.706 -13.113 -5.235 1.00 39.19 81 ASN A C 1
ATOM 624 O O . ASN A 1 81 ? 20.756 -12.631 -4.633 1.00 39.19 81 ASN A O 1
ATOM 628 N N . SER A 1 82 ? 22.307 -14.239 -4.852 1.00 40.59 82 SER A N 1
ATOM 629 C CA . SER A 1 82 ? 21.933 -15.050 -3.688 1.00 40.59 82 SER A CA 1
ATOM 630 C C . SER A 1 82 ? 22.449 -14.502 -2.349 1.00 40.59 82 SER A C 1
ATOM 632 O O . SER A 1 82 ? 22.310 -15.177 -1.336 1.00 40.59 82 SER A O 1
ATOM 634 N N . GLU A 1 83 ? 23.107 -13.337 -2.340 1.00 36.88 83 GLU A N 1
ATOM 635 C CA . GLU A 1 83 ? 23.739 -12.746 -1.143 1.00 36.88 83 GLU A CA 1
ATOM 636 C C . GLU A 1 83 ? 23.020 -11.499 -0.605 1.00 36.88 83 GLU A C 1
ATOM 638 O O . GLU A 1 83 ? 23.458 -10.897 0.374 1.00 36.88 83 GLU A O 1
ATOM 643 N N . THR A 1 84 ? 21.913 -11.102 -1.226 1.00 36.84 84 THR A N 1
ATOM 644 C CA . THR A 1 84 ? 21.074 -9.984 -0.787 1.00 36.84 84 THR A CA 1
ATOM 645 C C . THR A 1 84 ? 19.707 -10.530 -0.399 1.00 36.84 84 THR A C 1
ATOM 647 O O . THR A 1 84 ? 19.034 -11.096 -1.252 1.00 36.84 84 THR A O 1
ATOM 650 N N . ASP A 1 85 ? 19.289 -10.337 0.858 1.00 34.19 85 ASP A N 1
ATOM 651 C CA . ASP A 1 85 ? 17.959 -10.686 1.409 1.00 34.19 85 ASP A CA 1
ATOM 652 C C . ASP A 1 85 ? 16.815 -9.831 0.800 1.00 34.19 85 ASP A C 1
ATOM 654 O O . ASP A 1 85 ? 15.869 -9.435 1.478 1.00 34.19 85 ASP A O 1
ATOM 658 N N . PHE A 1 86 ? 16.924 -9.477 -0.480 1.00 41.94 86 PHE A N 1
ATOM 659 C CA . PHE A 1 86 ? 16.044 -8.560 -1.189 1.00 41.94 86 PHE A CA 1
ATOM 660 C C . PHE A 1 86 ? 15.568 -9.224 -2.483 1.00 41.94 86 PHE A C 1
ATOM 662 O O . PHE A 1 86 ? 16.362 -9.436 -3.401 1.00 41.94 86 PHE A O 1
ATOM 669 N N . ASP A 1 87 ? 14.268 -9.507 -2.574 1.00 50.31 87 ASP A N 1
ATOM 670 C CA . ASP A 1 87 ? 13.602 -9.934 -3.810 1.00 50.31 87 ASP A CA 1
ATOM 671 C C . ASP A 1 87 ? 13.512 -8.746 -4.791 1.00 50.31 87 ASP A C 1
ATOM 673 O O . ASP A 1 87 ? 12.462 -8.136 -4.999 1.00 50.31 87 ASP A O 1
ATOM 677 N N . GLU A 1 88 ? 14.648 -8.343 -5.364 1.00 60.47 88 GLU A N 1
ATOM 678 C CA . GLU A 1 88 ? 14.721 -7.201 -6.272 1.00 60.47 88 GLU A CA 1
ATOM 679 C C . GLU A 1 88 ? 14.131 -7.562 -7.642 1.00 60.47 88 GLU A C 1
ATOM 681 O O . GLU A 1 88 ? 14.718 -8.299 -8.441 1.00 60.47 88 GLU A O 1
ATOM 686 N N . THR A 1 89 ? 12.955 -7.006 -7.942 1.00 69.31 89 THR A N 1
ATOM 687 C CA . THR A 1 89 ? 12.355 -7.136 -9.273 1.00 69.31 89 THR A CA 1
ATOM 688 C C . THR A 1 89 ? 12.968 -6.099 -10.209 1.00 69.31 89 THR A C 1
ATOM 690 O O . THR A 1 89 ? 12.823 -4.895 -9.994 1.00 69.31 89 THR A O 1
ATOM 693 N N . THR A 1 90 ? 13.618 -6.550 -11.284 1.00 71.50 90 THR A N 1
ATOM 694 C CA . THR A 1 90 ? 14.077 -5.659 -12.358 1.00 71.50 90 THR A CA 1
ATOM 695 C C . THR A 1 90 ? 13.125 -5.732 -13.549 1.00 71.50 90 THR A C 1
ATOM 697 O O . THR A 1 90 ? 12.844 -6.808 -14.078 1.00 71.50 90 THR A O 1
ATOM 700 N N . VAL A 1 91 ? 12.648 -4.572 -13.994 1.00 75.06 91 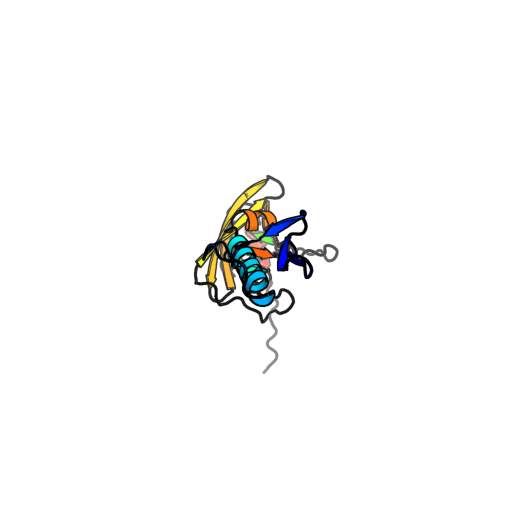VAL A N 1
ATOM 701 C CA . VAL A 1 91 ? 11.698 -4.410 -15.097 1.00 75.06 91 VAL A CA 1
ATOM 702 C C . VAL A 1 91 ? 12.271 -3.527 -16.197 1.00 75.06 91 VAL A C 1
ATOM 704 O O . VAL A 1 91 ? 13.075 -2.624 -15.957 1.00 75.06 91 VAL A O 1
ATOM 707 N N . THR A 1 92 ? 11.854 -3.784 -17.434 1.00 75.00 92 THR A N 1
ATOM 708 C CA . THR A 1 92 ? 12.323 -3.010 -18.587 1.00 75.00 92 THR A CA 1
ATOM 709 C C . THR A 1 92 ? 11.587 -1.669 -18.683 1.00 75.00 92 THR A C 1
ATOM 711 O O . THR A 1 92 ? 10.389 -1.565 -18.417 1.00 75.00 92 THR A O 1
ATOM 714 N N . LEU A 1 93 ? 12.302 -0.616 -19.077 1.00 80.44 93 LEU A N 1
ATOM 715 C CA . LEU A 1 93 ? 11.716 0.683 -19.392 1.00 80.44 93 LEU A CA 1
ATOM 716 C C . LEU A 1 93 ? 10.679 0.540 -20.520 1.00 80.44 93 LEU A C 1
ATOM 718 O O . LEU A 1 93 ? 10.961 -0.046 -21.561 1.00 80.44 93 LEU A O 1
ATOM 722 N N . GLY A 1 94 ? 9.493 1.111 -20.325 1.00 75.44 94 GLY A N 1
ATOM 723 C CA . GLY A 1 94 ? 8.353 0.997 -21.237 1.00 75.44 94 GLY A CA 1
ATOM 724 C C . GLY A 1 94 ? 7.394 -0.150 -20.904 1.00 75.44 94 GLY A C 1
ATOM 725 O O . GLY A 1 94 ? 6.312 -0.209 -21.485 1.00 75.44 94 GLY A O 1
ATOM 726 N N . SER A 1 95 ? 7.743 -1.025 -19.958 1.00 77.75 95 SER A N 1
ATOM 727 C CA . SER A 1 95 ? 6.873 -2.110 -19.499 1.00 77.75 95 SER A CA 1
ATOM 728 C C . SER A 1 95 ? 5.808 -1.642 -18.517 1.00 77.75 95 SER A C 1
ATOM 730 O O . SER A 1 95 ? 5.922 -0.579 -17.911 1.00 77.75 95 SER A O 1
ATOM 732 N N . THR A 1 96 ? 4.768 -2.452 -18.333 1.00 80.38 96 THR A N 1
ATOM 733 C CA . THR A 1 96 ? 3.778 -2.249 -17.272 1.00 80.38 96 THR A CA 1
ATOM 734 C C . THR A 1 96 ? 4.110 -3.161 -16.097 1.00 80.38 96 THR A C 1
ATOM 736 O O . THR A 1 96 ? 4.067 -4.386 -16.217 1.00 80.38 96 THR A O 1
ATOM 739 N N . LEU A 1 97 ? 4.454 -2.548 -14.967 1.00 80.88 97 LEU A N 1
ATOM 740 C CA . LEU A 1 97 ? 4.633 -3.222 -13.689 1.00 80.88 97 LEU A CA 1
ATOM 741 C C . LEU A 1 97 ? 3.257 -3.476 -13.076 1.00 80.88 97 LEU A C 1
ATOM 743 O O . LEU A 1 97 ? 2.494 -2.535 -12.843 1.00 80.88 97 LEU A O 1
ATOM 747 N N . GLN A 1 98 ? 2.958 -4.739 -12.804 1.00 81.44 98 GLN A N 1
ATOM 748 C CA . GLN A 1 98 ? 1.779 -5.147 -12.067 1.00 81.44 98 GLN A CA 1
ATOM 749 C C . GLN A 1 98 ? 2.170 -5.451 -10.619 1.00 81.44 98 GLN A C 1
ATOM 751 O O . GLN A 1 98 ? 2.992 -6.328 -10.352 1.00 81.44 98 GLN A O 1
ATOM 756 N N . LEU A 1 99 ? 1.570 -4.722 -9.679 1.00 78.44 99 LEU A N 1
ATOM 757 C CA . LEU A 1 99 ? 1.715 -4.978 -8.247 1.00 78.44 99 LEU A CA 1
ATOM 758 C C . LEU A 1 99 ? 0.360 -5.400 -7.694 1.00 78.44 99 LEU A C 1
ATOM 760 O O . LEU A 1 99 ? -0.655 -4.761 -7.977 1.00 78.44 99 LEU A O 1
ATOM 764 N N . THR A 1 100 ? 0.357 -6.453 -6.891 1.00 80.12 100 THR A N 1
ATOM 765 C CA . THR A 1 100 ? -0.815 -6.860 -6.116 1.00 80.12 100 THR A CA 1
ATOM 766 C C . THR A 1 100 ? -0.436 -6.818 -4.649 1.00 80.12 100 THR A C 1
ATOM 768 O O . THR A 1 100 ? 0.668 -7.219 -4.295 1.00 80.12 100 THR A O 1
ATOM 771 N N . ALA A 1 101 ? -1.315 -6.293 -3.806 1.00 78.88 101 ALA A N 1
ATOM 772 C CA . ALA A 1 101 ? -1.110 -6.272 -2.370 1.00 78.88 101 ALA A CA 1
ATOM 773 C C . ALA A 1 101 ? -2.388 -6.655 -1.636 1.00 78.88 101 ALA A C 1
ATOM 775 O O . ALA A 1 101 ? -3.483 -6.295 -2.063 1.00 78.88 101 ALA A O 1
ATOM 776 N N . LYS A 1 102 ? -2.255 -7.357 -0.519 1.00 82.56 102 LYS A N 1
ATOM 777 C CA . LYS A 1 102 ? -3.365 -7.737 0.356 1.00 82.56 102 LYS A CA 1
ATOM 778 C C . LYS A 1 102 ? -3.367 -6.837 1.579 1.00 82.56 102 LYS A C 1
ATOM 780 O O . LYS A 1 102 ? -2.321 -6.644 2.186 1.00 82.56 102 LYS A O 1
ATOM 785 N N . LEU A 1 103 ? -4.531 -6.302 1.931 1.00 82.38 103 LEU A N 1
ATOM 786 C CA . LEU A 1 103 ? -4.782 -5.652 3.213 1.00 82.38 103 LEU A CA 1
ATOM 787 C C . LEU A 1 103 ? -5.225 -6.719 4.207 1.00 82.38 103 LEU A C 1
ATOM 789 O O . LEU A 1 103 ? -6.298 -7.295 4.044 1.00 82.38 103 LEU A O 1
ATOM 793 N N . LEU A 1 104 ? -4.409 -6.966 5.221 1.00 80.81 104 LEU A N 1
ATOM 794 C CA . LEU A 1 104 ? -4.651 -7.948 6.270 1.00 80.81 104 LEU A CA 1
ATOM 795 C C . LEU A 1 104 ? -4.972 -7.247 7.591 1.00 80.81 104 LEU A C 1
ATOM 797 O O . LEU A 1 104 ? -4.372 -6.222 7.909 1.00 80.81 104 LEU A O 1
ATOM 801 N N . THR A 1 105 ? -5.895 -7.790 8.378 1.00 80.12 105 THR A N 1
ATOM 802 C CA . THR A 1 105 ? -6.130 -7.341 9.760 1.00 80.12 105 THR A CA 1
ATOM 803 C C . THR A 1 105 ? -5.081 -7.885 10.725 1.00 80.12 105 THR A C 1
ATOM 805 O O . THR A 1 105 ? -4.839 -7.283 11.766 1.00 80.12 105 THR A O 1
ATOM 808 N N . ASP A 1 106 ? -4.448 -9.004 10.372 1.00 76.31 106 ASP A N 1
ATOM 809 C CA . ASP A 1 106 ? -3.325 -9.602 11.085 1.00 76.31 106 ASP A CA 1
ATOM 810 C C . ASP A 1 106 ? -2.224 -9.957 10.075 1.00 76.31 106 ASP A C 1
ATOM 812 O O . ASP A 1 106 ? -2.451 -10.709 9.128 1.00 76.31 106 ASP A O 1
ATOM 816 N N . LYS A 1 107 ? -1.022 -9.399 10.264 1.00 71.00 107 LYS A N 1
ATOM 817 C CA . LYS A 1 107 ? 0.122 -9.622 9.367 1.00 71.00 107 LYS A CA 1
ATOM 818 C C . LYS A 1 107 ? 0.494 -11.102 9.260 1.00 71.00 107 LYS A C 1
ATOM 820 O O . LYS A 1 107 ? 0.939 -11.539 8.202 1.00 71.00 107 LYS A O 1
ATOM 825 N N . GLU A 1 108 ? 0.321 -11.855 10.342 1.00 77.00 108 GLU A N 1
ATOM 826 C CA . GLU A 1 108 ? 0.748 -13.252 10.433 1.00 77.00 108 GLU A CA 1
ATOM 827 C C . GLU A 1 108 ? -0.312 -14.232 9.896 1.00 77.00 108 GLU A C 1
ATOM 829 O O . GLU A 1 108 ? -0.027 -15.421 9.745 1.00 77.00 108 GLU A O 1
ATOM 834 N N . ASP A 1 109 ? -1.519 -13.747 9.578 1.00 78.19 109 ASP A N 1
ATOM 835 C CA . ASP A 1 109 ? -2.614 -14.540 9.016 1.00 78.19 109 ASP A CA 1
ATOM 836 C C . ASP A 1 109 ? -2.976 -14.067 7.591 1.00 78.19 109 ASP A C 1
ATOM 838 O O . ASP A 1 109 ? -3.719 -13.092 7.424 1.00 78.19 109 ASP A O 1
ATOM 842 N N . PRO A 1 110 ? -2.511 -14.770 6.538 1.00 74.44 110 PRO A N 1
ATOM 843 C CA . PRO A 1 110 ? -2.794 -14.432 5.141 1.00 74.44 110 PRO A CA 1
ATOM 844 C C . PRO A 1 110 ? -4.279 -14.474 4.753 1.00 74.44 110 PRO A C 1
ATOM 846 O O . PRO A 1 110 ? -4.651 -13.896 3.730 1.00 74.44 110 PRO A O 1
ATOM 849 N N . GLU A 1 111 ? -5.119 -15.166 5.530 1.00 81.56 111 GLU A N 1
ATOM 850 C CA . GLU A 1 111 ? -6.563 -15.270 5.290 1.00 81.56 111 GLU A CA 1
ATOM 851 C C . GLU A 1 111 ? -7.342 -14.119 5.946 1.00 81.56 111 GLU A C 1
ATOM 853 O O . GLU A 1 111 ? -8.530 -13.932 5.672 1.00 81.56 111 GLU A O 1
ATOM 858 N N . SER A 1 112 ? -6.678 -13.304 6.772 1.00 83.00 112 SER A N 1
ATOM 859 C CA . SER A 1 112 ? -7.277 -12.195 7.519 1.00 83.00 112 SER A CA 1
ATOM 860 C C . SER A 1 112 ? -7.539 -10.948 6.655 1.00 83.00 112 SER A C 1
ATOM 862 O O . SER A 1 112 ? -7.301 -9.811 7.056 1.00 83.00 112 SER A O 1
ATOM 864 N N . LEU A 1 113 ? -8.034 -11.139 5.431 1.00 82.88 113 LEU A N 1
ATOM 865 C CA . LEU A 1 113 ? -8.284 -10.051 4.490 1.00 82.88 113 LEU A CA 1
ATOM 866 C C . LEU A 1 113 ? -9.270 -9.026 5.055 1.00 82.88 113 LEU A C 1
ATOM 868 O O . LEU A 1 113 ? -10.387 -9.344 5.471 1.00 82.88 113 LEU A O 1
ATOM 872 N N . PHE A 1 114 ? -8.882 -7.757 4.988 1.00 80.31 114 PHE A N 1
ATOM 873 C CA . PHE A 1 114 ? -9.693 -6.642 5.442 1.00 80.31 114 PHE A CA 1
ATOM 874 C C . PHE A 1 114 ? -10.702 -6.223 4.363 1.00 80.31 114 PHE A C 1
ATOM 876 O O . PHE A 1 114 ? -10.538 -5.234 3.647 1.00 80.31 114 PHE A O 1
ATOM 883 N N . THR A 1 115 ? -11.765 -7.017 4.215 1.00 80.81 115 THR A N 1
ATOM 884 C CA . THR A 1 115 ? -12.755 -6.871 3.133 1.00 80.81 115 THR A CA 1
ATOM 885 C C . THR A 1 115 ? -13.875 -5.871 3.424 1.00 80.81 115 THR A C 1
ATOM 887 O O . THR A 1 115 ? -14.723 -5.643 2.566 1.00 80.81 115 THR A O 1
ATOM 890 N N . SER A 1 116 ? -13.935 -5.300 4.629 1.00 74.94 116 SER A N 1
ATOM 891 C CA . SER A 1 116 ? -14.965 -4.325 5.017 1.00 74.94 116 SER A CA 1
ATOM 892 C C . SER A 1 116 ? -14.728 -2.927 4.439 1.00 74.94 116 SER A C 1
ATOM 894 O O . SER A 1 116 ? -15.607 -2.071 4.550 1.00 74.94 116 SER A O 1
ATOM 896 N N . VAL A 1 117 ? -13.572 -2.687 3.812 1.00 70.69 117 VAL A N 1
ATOM 897 C CA . VAL A 1 117 ? -13.265 -1.418 3.144 1.00 70.69 117 VAL A CA 1
ATOM 898 C C . VAL A 1 117 ? -14.027 -1.338 1.817 1.00 70.69 117 VAL A C 1
ATOM 900 O O . VAL A 1 117 ? -13.991 -2.293 1.033 1.00 70.69 117 VAL A O 1
ATOM 903 N N . PRO A 1 118 ? -14.725 -0.223 1.531 1.00 72.50 118 PRO A N 1
ATOM 904 C CA . PRO A 1 118 ? -15.370 -0.035 0.241 1.00 72.50 118 PRO A CA 1
ATOM 905 C C . PRO A 1 118 ? -14.344 -0.029 -0.895 1.00 72.50 118 PRO A C 1
ATOM 907 O O . PRO A 1 118 ? -13.171 0.290 -0.711 1.00 72.50 118 PRO A O 1
ATOM 910 N N . LYS A 1 119 ? -14.818 -0.348 -2.101 1.00 80.88 119 LYS A N 1
ATOM 911 C CA . LYS A 1 119 ? -14.014 -0.219 -3.314 1.00 80.88 119 LYS A CA 1
ATOM 912 C C . LYS A 1 119 ? -13.556 1.227 -3.485 1.00 80.88 119 LYS A C 1
ATOM 914 O O . LYS A 1 119 ? -14.400 2.121 -3.550 1.00 80.88 119 LYS A O 1
ATOM 919 N N . ASP A 1 120 ? -12.250 1.432 -3.613 1.00 78.81 120 ASP A N 1
ATOM 920 C CA . ASP A 1 120 ? -11.665 2.770 -3.712 1.00 78.81 120 ASP A CA 1
ATOM 921 C C . ASP A 1 120 ? -10.413 2.797 -4.606 1.00 78.81 120 ASP A C 1
ATOM 923 O O . ASP A 1 120 ? -9.859 1.764 -4.992 1.00 78.81 120 ASP A O 1
ATOM 927 N N . LEU A 1 121 ? -9.980 4.002 -4.968 1.00 79.38 121 LEU A N 1
ATOM 928 C CA . LEU A 1 121 ? -8.708 4.266 -5.624 1.00 79.38 121 LEU A CA 1
ATOM 929 C C . LEU A 1 121 ? -7.607 4.382 -4.573 1.00 79.38 121 LEU A C 1
ATOM 931 O O . LEU A 1 121 ? -7.589 5.309 -3.766 1.00 79.38 121 LEU A O 1
ATOM 935 N N . PHE A 1 122 ? -6.632 3.487 -4.651 1.00 77.62 122 PHE A N 1
ATOM 936 C CA . PHE A 1 122 ? -5.473 3.489 -3.774 1.00 77.62 122 PHE A CA 1
ATOM 937 C C . PHE A 1 122 ? -4.277 4.125 -4.484 1.00 77.62 122 PHE A C 1
ATOM 939 O O . PHE A 1 122 ? -3.991 3.811 -5.638 1.00 77.62 122 PHE A O 1
ATOM 946 N N . ARG A 1 123 ? -3.575 5.049 -3.829 1.00 79.19 123 ARG A N 1
ATOM 947 C CA . ARG A 1 123 ? -2.441 5.768 -4.425 1.00 79.19 123 ARG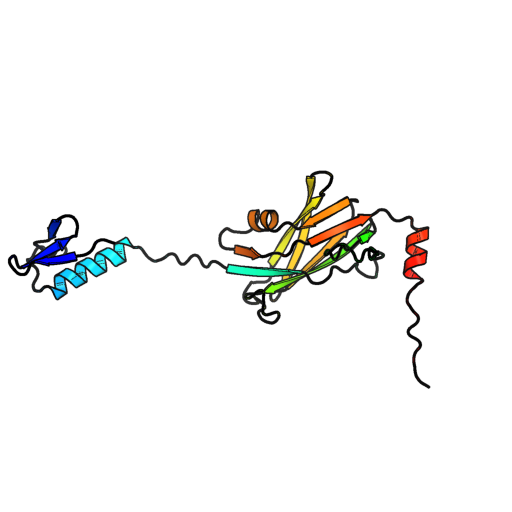 A CA 1
ATOM 948 C C . ARG A 1 123 ? -1.167 5.418 -3.675 1.00 79.19 123 ARG A C 1
ATOM 950 O O . ARG A 1 123 ? -1.078 5.678 -2.481 1.00 79.19 123 ARG A O 1
ATOM 957 N N . ILE A 1 124 ? -0.187 4.870 -4.384 1.00 80.19 124 ILE A N 1
ATOM 958 C CA . ILE A 1 124 ? 1.092 4.441 -3.822 1.00 80.19 124 ILE A CA 1
ATOM 959 C C . ILE A 1 124 ? 2.186 5.403 -4.270 1.00 80.19 124 ILE A C 1
ATOM 961 O O . ILE A 1 124 ? 2.553 5.397 -5.449 1.00 80.19 124 ILE A O 1
ATOM 965 N N . PRO A 1 125 ? 2.698 6.256 -3.371 1.00 82.62 125 PRO A N 1
ATOM 966 C CA . PRO A 1 125 ? 3.862 7.065 -3.674 1.00 82.62 125 PRO A CA 1
ATOM 967 C C . PRO A 1 125 ? 5.109 6.180 -3.767 1.00 82.62 125 PRO A C 1
ATOM 969 O O . PRO A 1 125 ? 5.350 5.327 -2.912 1.00 82.62 125 PRO A O 1
ATOM 972 N N . VAL A 1 126 ? 5.910 6.412 -4.802 1.00 86.06 126 VAL A N 1
ATOM 973 C CA . VAL A 1 126 ? 7.201 5.750 -5.021 1.00 86.06 126 VAL A CA 1
ATOM 974 C C . VAL A 1 126 ? 8.306 6.784 -5.126 1.00 86.06 126 VAL A C 1
ATOM 976 O O . VAL A 1 126 ? 8.082 7.888 -5.623 1.00 86.06 126 VAL A O 1
ATOM 979 N N . VAL A 1 127 ? 9.507 6.436 -4.669 1.00 86.19 127 VAL A N 1
ATOM 980 C CA . VAL A 1 127 ? 10.661 7.343 -4.673 1.00 86.19 127 VAL A CA 1
ATOM 981 C C . VAL A 1 127 ? 11.844 6.702 -5.369 1.00 86.19 127 VAL A C 1
ATOM 983 O O . VAL A 1 127 ? 12.225 5.575 -5.059 1.00 86.19 127 VAL A O 1
ATOM 986 N N . ASN A 1 128 ? 12.459 7.449 -6.278 1.00 87.00 128 ASN A N 1
ATOM 987 C CA . ASN A 1 128 ? 13.718 7.090 -6.892 1.00 87.00 128 ASN A CA 1
ATOM 988 C C . ASN A 1 128 ? 14.861 7.291 -5.885 1.00 87.00 128 ASN A C 1
ATOM 990 O O . ASN A 1 128 ? 15.158 8.416 -5.487 1.00 87.00 128 ASN A O 1
ATOM 994 N N . GLN A 1 129 ? 15.532 6.210 -5.504 1.00 81.44 129 GLN A N 1
ATOM 995 C CA . GLN A 1 129 ? 16.571 6.202 -4.469 1.00 81.44 129 GLN A CA 1
ATOM 996 C C . GLN A 1 129 ? 17.788 7.064 -4.817 1.00 81.44 129 GLN A C 1
ATOM 998 O O . GLN A 1 129 ? 18.422 7.637 -3.936 1.00 81.44 129 GLN A O 1
ATOM 1003 N N . ALA A 1 130 ? 18.127 7.164 -6.104 1.00 79.56 130 ALA A N 1
ATOM 1004 C CA . ALA A 1 130 ? 19.317 7.885 -6.541 1.00 79.56 130 ALA A CA 1
ATOM 1005 C C . ALA A 1 130 ? 19.079 9.397 -6.655 1.00 79.56 130 ALA A C 1
ATOM 1007 O O . ALA A 1 130 ? 19.997 10.186 -6.440 1.00 79.56 130 ALA A O 1
ATOM 1008 N N . THR A 1 131 ? 17.865 9.803 -7.032 1.00 83.31 131 THR A N 1
ATOM 1009 C CA . THR A 1 131 ? 17.556 11.201 -7.383 1.00 83.31 131 THR A CA 1
ATOM 1010 C C . THR A 1 131 ? 16.598 11.888 -6.412 1.00 83.31 131 THR A C 1
ATOM 1012 O O . THR A 1 131 ? 16.509 13.113 -6.422 1.00 83.31 131 THR A O 1
ATOM 1015 N N . GLY A 1 132 ? 15.879 11.128 -5.583 1.00 81.69 132 GLY A N 1
ATOM 1016 C CA . GLY A 1 132 ? 14.797 11.628 -4.735 1.00 81.69 132 GLY A CA 1
ATOM 1017 C C . GLY A 1 132 ? 13.522 11.994 -5.502 1.00 81.69 132 GLY A C 1
ATOM 1018 O O . GLY A 1 132 ? 12.589 12.532 -4.905 1.00 81.69 132 GLY A O 1
ATOM 1019 N N . GLU A 1 133 ? 13.466 11.730 -6.812 1.00 86.56 133 GLU A N 1
ATOM 1020 C CA . GLU A 1 133 ? 12.265 11.941 -7.619 1.00 86.56 133 GLU A CA 1
ATOM 1021 C C . GLU A 1 133 ? 11.106 11.096 -7.077 1.00 86.56 133 GLU A C 1
ATOM 1023 O O . GLU A 1 133 ? 11.285 9.917 -6.784 1.00 86.56 133 GLU A O 1
ATOM 1028 N N . GLN A 1 134 ? 9.917 11.689 -6.961 1.00 85.06 134 GLN A N 1
ATOM 1029 C CA . GLN A 1 134 ? 8.712 10.982 -6.533 1.00 85.06 134 GLN A CA 1
ATOM 1030 C C . GLN A 1 134 ? 7.774 10.752 -7.716 1.00 85.06 134 GLN A C 1
ATOM 1032 O O . GLN A 1 134 ? 7.598 11.635 -8.558 1.00 85.06 134 GLN A O 1
ATOM 1037 N N . ASP A 1 135 ? 7.139 9.587 -7.741 1.00 84.81 135 ASP A N 1
ATOM 1038 C CA . ASP A 1 135 ? 6.038 9.267 -8.645 1.00 84.81 135 ASP A CA 1
ATOM 1039 C C . ASP A 1 135 ? 4.860 8.678 -7.856 1.00 84.81 135 ASP A C 1
ATOM 1041 O O . ASP A 1 135 ? 4.969 8.395 -6.659 1.00 84.81 135 ASP A O 1
ATOM 1045 N N . LEU A 1 136 ? 3.713 8.531 -8.512 1.00 85.12 136 LEU A N 1
ATOM 1046 C CA . LEU A 1 136 ? 2.488 8.057 -7.883 1.00 85.12 136 LEU A CA 1
ATOM 1047 C C . LEU A 1 136 ? 1.842 6.963 -8.723 1.00 85.12 136 LEU A C 1
ATOM 1049 O O . LEU A 1 136 ? 1.330 7.216 -9.814 1.00 85.12 136 LEU A O 1
ATOM 1053 N N . PHE A 1 137 ? 1.794 5.753 -8.181 1.00 86.25 137 PHE A N 1
ATOM 1054 C CA . PHE A 1 137 ? 1.064 4.658 -8.800 1.00 86.25 137 PHE A CA 1
ATOM 1055 C C . PHE A 1 137 ? -0.377 4.642 -8.311 1.00 86.25 137 PHE A C 1
ATOM 1057 O O . PHE A 1 137 ? -0.649 4.789 -7.122 1.00 86.25 137 PHE A O 1
ATOM 1064 N N . ALA A 1 138 ? -1.312 4.469 -9.239 1.00 84.62 138 ALA A N 1
ATOM 1065 C CA . ALA A 1 138 ? -2.721 4.310 -8.922 1.00 84.62 138 ALA A CA 1
ATOM 1066 C C . ALA A 1 138 ? -3.097 2.828 -9.000 1.00 84.62 138 ALA A C 1
ATOM 1068 O O . ALA A 1 138 ? -2.799 2.150 -9.984 1.00 84.62 138 ALA A O 1
ATOM 1069 N N . GLY A 1 139 ? -3.766 2.349 -7.961 1.00 85.25 139 GLY A N 1
ATOM 1070 C CA . GLY A 1 139 ? -4.337 1.019 -7.866 1.00 85.25 139 GLY A CA 1
ATOM 1071 C C . GLY A 1 139 ? -5.821 1.061 -7.540 1.00 85.25 139 GLY A C 1
ATOM 1072 O O . GLY A 1 139 ? -6.367 2.084 -7.126 1.00 85.25 139 GLY A O 1
ATOM 1073 N N . ILE A 1 140 ? -6.473 -0.075 -7.738 1.00 87.38 140 ILE A N 1
ATOM 1074 C CA . ILE A 1 140 ? -7.863 -0.303 -7.353 1.00 87.38 140 ILE A CA 1
ATOM 1075 C C . ILE A 1 140 ? -7.841 -1.184 -6.111 1.00 87.38 140 ILE A C 1
ATOM 1077 O O . ILE A 1 140 ? -7.241 -2.255 -6.143 1.00 87.38 140 ILE A O 1
ATOM 1081 N N . LEU A 1 141 ? -8.485 -0.727 -5.040 1.00 85.25 141 LEU A N 1
ATOM 1082 C CA . LEU A 1 141 ? -8.776 -1.529 -3.862 1.00 85.25 141 LEU A CA 1
ATOM 1083 C C . LEU A 1 141 ? -10.139 -2.194 -4.038 1.00 85.25 141 LEU A C 1
ATOM 1085 O O . LEU A 1 141 ? -11.147 -1.508 -4.190 1.00 85.25 141 LEU A O 1
ATOM 1089 N N . GLU A 1 142 ? -10.184 -3.520 -3.998 1.00 87.12 142 GLU A N 1
ATOM 1090 C CA . GLU A 1 142 ? -11.416 -4.299 -4.061 1.00 87.12 142 GLU A CA 1
ATOM 1091 C C . GLU A 1 142 ? -11.289 -5.554 -3.192 1.00 87.12 142 GLU A C 1
ATOM 1093 O O . GLU A 1 142 ? -10.332 -6.311 -3.321 1.00 87.12 142 GLU A O 1
ATOM 1098 N N . ASN A 1 143 ? -12.252 -5.773 -2.289 1.00 84.50 143 ASN A N 1
ATOM 1099 C CA . ASN A 1 143 ? -12.295 -6.933 -1.386 1.00 84.50 143 ASN A CA 1
ATOM 1100 C C . ASN A 1 143 ? -10.984 -7.166 -0.605 1.00 84.50 143 ASN A C 1
ATOM 1102 O O . ASN A 1 143 ? -10.511 -8.294 -0.506 1.00 84.50 143 ASN A O 1
ATOM 1106 N N . GLY A 1 144 ? -10.379 -6.099 -0.072 1.00 80.44 144 GLY A N 1
ATOM 1107 C CA . GLY A 1 144 ? -9.122 -6.192 0.682 1.00 80.44 144 GLY A CA 1
ATOM 1108 C C . GLY A 1 144 ? -7.879 -6.443 -0.180 1.00 80.44 144 GLY A C 1
ATOM 1109 O O . GLY A 1 144 ? -6.808 -6.680 0.367 1.00 80.44 144 GLY A O 1
ATOM 1110 N N . VAL A 1 145 ? -7.984 -6.376 -1.511 1.00 85.56 145 VAL A N 1
ATOM 1111 C CA . VAL A 1 145 ? -6.852 -6.531 -2.435 1.00 85.56 145 VAL A CA 1
ATOM 1112 C C . VAL A 1 145 ? -6.652 -5.248 -3.234 1.00 85.56 145 VAL A C 1
ATOM 1114 O O . VAL A 1 145 ? -7.583 -4.718 -3.835 1.00 85.56 145 VAL A O 1
ATOM 1117 N N . ILE A 1 146 ? -5.421 -4.750 -3.245 1.00 85.38 146 ILE A N 1
ATOM 1118 C CA . ILE A 1 146 ? -4.966 -3.617 -4.044 1.00 85.38 146 ILE A CA 1
ATOM 1119 C C . ILE A 1 146 ? -4.317 -4.172 -5.310 1.00 85.38 146 ILE A C 1
ATOM 1121 O O . ILE A 1 146 ? -3.370 -4.949 -5.232 1.00 85.38 146 ILE A O 1
ATOM 1125 N N . THR A 1 147 ? -4.779 -3.750 -6.483 1.00 86.12 147 THR A N 1
ATOM 1126 C CA . THR A 1 147 ? -4.151 -4.095 -7.768 1.00 86.12 147 THR A CA 1
ATOM 1127 C C . THR A 1 147 ? -3.703 -2.838 -8.496 1.00 86.12 147 THR A C 1
ATOM 1129 O O . THR A 1 147 ? -4.493 -1.918 -8.704 1.00 86.12 147 THR A O 1
ATOM 1132 N N . ILE A 1 148 ? -2.441 -2.805 -8.912 1.00 85.94 148 ILE A N 1
ATOM 1133 C CA . ILE A 1 148 ? -1.788 -1.673 -9.573 1.00 85.94 148 ILE A CA 1
ATOM 1134 C C . ILE A 1 148 ? -1.254 -2.136 -10.918 1.00 85.94 148 ILE A C 1
ATOM 1136 O O . ILE A 1 148 ? -0.593 -3.165 -10.998 1.00 85.94 148 ILE A O 1
ATOM 1140 N N . ASN A 1 149 ? -1.490 -1.327 -11.948 1.00 86.00 149 ASN A N 1
ATOM 1141 C CA . ASN A 1 149 ? -0.880 -1.478 -13.265 1.00 86.00 149 ASN A CA 1
ATOM 1142 C C . ASN A 1 149 ? -0.178 -0.165 -13.609 1.00 86.00 149 ASN A C 1
ATOM 1144 O O . ASN A 1 149 ? -0.819 0.801 -14.026 1.00 86.00 149 ASN A O 1
ATOM 1148 N N . ALA A 1 150 ? 1.130 -0.111 -13.379 1.00 84.94 150 ALA A N 1
ATOM 1149 C CA . ALA A 1 150 ? 1.923 1.098 -13.524 1.00 84.94 150 ALA A CA 1
ATOM 1150 C C . ALA A 1 150 ? 2.788 1.029 -14.797 1.00 84.94 150 ALA A C 1
ATOM 1152 O O . ALA A 1 150 ? 3.626 0.135 -14.915 1.00 84.94 150 ALA A O 1
ATOM 1153 N N . PRO A 1 151 ? 2.630 1.945 -15.768 1.00 85.31 151 PRO A N 1
ATOM 1154 C CA . PRO A 1 151 ? 3.538 2.032 -16.906 1.00 85.31 151 PRO A CA 1
ATOM 1155 C C . PRO A 1 151 ? 4.878 2.642 -16.472 1.00 85.31 151 PRO A C 1
ATOM 1157 O O . PRO A 1 151 ? 4.941 3.767 -15.978 1.00 85.31 151 PRO A O 1
ATOM 1160 N N . MET A 1 152 ? 5.969 1.910 -16.676 1.00 85.50 152 MET A N 1
ATOM 1161 C CA . MET A 1 152 ? 7.320 2.317 -16.298 1.00 85.50 152 MET A CA 1
ATOM 1162 C C . MET A 1 152 ? 7.921 3.229 -17.365 1.00 85.50 152 MET A C 1
ATOM 1164 O O . MET A 1 152 ? 8.598 2.777 -18.285 1.00 85.50 152 MET A O 1
ATOM 1168 N N . THR A 1 153 ? 7.692 4.536 -17.263 1.00 84.12 153 THR A N 1
ATOM 1169 C CA . THR A 1 153 ? 8.208 5.511 -18.243 1.00 84.12 153 THR A CA 1
ATOM 1170 C C . THR A 1 153 ? 9.562 6.110 -17.867 1.00 84.12 153 THR A C 1
ATOM 1172 O O . THR A 1 153 ? 10.135 6.861 -18.655 1.00 84.12 153 THR A O 1
ATOM 1175 N N . LYS A 1 154 ? 10.074 5.816 -16.666 1.00 86.81 154 LYS A N 1
ATOM 1176 C CA . LYS A 1 154 ? 11.310 6.394 -16.126 1.00 86.81 154 LYS A CA 1
ATOM 1177 C C . LYS A 1 154 ? 12.221 5.307 -15.570 1.00 86.81 154 LYS A C 1
ATOM 1179 O O . LYS A 1 154 ? 11.788 4.480 -14.773 1.00 86.81 154 LYS A O 1
ATOM 1184 N N . ALA A 1 155 ? 13.486 5.337 -15.977 1.00 84.19 155 ALA A N 1
ATOM 1185 C CA . ALA A 1 155 ? 14.498 4.418 -15.474 1.00 84.19 155 ALA A CA 1
ATOM 1186 C C . ALA A 1 155 ? 14.968 4.829 -14.070 1.00 84.19 155 ALA A C 1
ATOM 1188 O O . ALA A 1 155 ? 14.945 6.009 -13.718 1.00 84.19 155 ALA A O 1
ATOM 1189 N N . GLY A 1 156 ? 15.431 3.861 -13.287 1.00 84.69 156 GLY A N 1
ATOM 1190 C CA . GLY A 1 156 ? 16.002 4.089 -11.965 1.00 84.69 156 GLY A CA 1
ATOM 1191 C C . GLY A 1 156 ? 15.620 3.022 -10.950 1.00 84.69 156 GLY A C 1
ATOM 1192 O O . GLY A 1 156 ? 14.867 2.101 -11.250 1.00 84.69 156 GLY A O 1
ATOM 1193 N N . TYR A 1 157 ? 16.152 3.174 -9.744 1.00 83.00 157 TYR A N 1
ATOM 1194 C CA . TYR A 1 157 ? 15.832 2.332 -8.596 1.00 83.00 157 TYR A CA 1
ATOM 1195 C C . TYR A 1 157 ? 14.735 3.004 -7.790 1.00 83.00 157 TYR A C 1
ATOM 1197 O O . TYR A 1 157 ? 14.938 4.114 -7.297 1.00 83.00 157 TYR A O 1
ATOM 1205 N N . TRP A 1 158 ? 13.590 2.348 -7.676 1.00 85.25 158 TRP A N 1
ATOM 1206 C CA . TRP A 1 158 ? 12.389 2.884 -7.057 1.00 85.25 158 TRP A CA 1
ATOM 1207 C C . TRP A 1 158 ? 12.021 2.081 -5.812 1.00 85.25 158 TRP A C 1
ATOM 1209 O O . TRP A 1 158 ? 12.215 0.868 -5.753 1.00 85.25 158 TRP A O 1
ATOM 1219 N N . GLU A 1 159 ? 11.482 2.771 -4.815 1.00 83.88 159 GLU A N 1
ATOM 1220 C CA . GLU A 1 159 ? 11.046 2.189 -3.547 1.00 83.88 159 GLU A CA 1
ATOM 1221 C C . GLU A 1 159 ? 9.642 2.672 -3.190 1.00 83.88 159 GLU A C 1
ATOM 1223 O O . GLU A 1 159 ? 9.335 3.860 -3.331 1.00 83.88 159 GLU A O 1
ATOM 1228 N N . VAL A 1 160 ? 8.824 1.759 -2.667 1.00 80.19 160 VAL A N 1
ATOM 1229 C CA . VAL A 1 160 ? 7.636 2.093 -1.880 1.00 80.19 160 VAL A CA 1
ATOM 1230 C C . VAL A 1 160 ? 8.053 2.134 -0.409 1.00 80.19 160 VAL A C 1
ATOM 1232 O O . VAL A 1 160 ? 8.493 1.123 0.139 1.00 80.19 160 VAL A O 1
ATOM 1235 N N . ASN A 1 161 ? 7.920 3.298 0.227 1.00 73.88 161 ASN A N 1
ATOM 1236 C CA . ASN A 1 161 ? 8.256 3.492 1.638 1.00 73.88 161 ASN A CA 1
ATOM 1237 C C . ASN A 1 161 ? 6.972 3.612 2.475 1.00 73.88 161 ASN A C 1
ATOM 1239 O O . ASN A 1 161 ? 6.112 4.442 2.169 1.00 73.88 161 ASN A O 1
ATOM 1243 N N . GLU A 1 162 ? 6.879 2.818 3.545 1.00 72.69 162 GLU A N 1
ATOM 1244 C CA . GLU A 1 162 ? 5.778 2.827 4.512 1.00 72.69 162 GLU A CA 1
ATOM 1245 C C . GLU A 1 162 ? 5.467 4.232 5.049 1.00 72.69 162 GLU A C 1
ATOM 1247 O O . GLU A 1 162 ? 4.316 4.666 5.028 1.00 72.69 162 GLU A O 1
ATOM 1252 N N . GLU A 1 163 ? 6.486 4.971 5.492 1.00 72.19 163 GLU A N 1
ATOM 1253 C CA . GLU A 1 163 ? 6.324 6.303 6.082 1.00 72.19 163 GLU A CA 1
ATOM 1254 C C . GLU A 1 163 ? 5.693 7.270 5.074 1.00 72.19 163 GLU A C 1
ATOM 1256 O O . GLU A 1 163 ? 4.794 8.048 5.402 1.00 72.19 163 GLU A O 1
ATOM 1261 N N . LEU A 1 164 ? 6.114 7.176 3.810 1.00 73.94 164 LEU A N 1
ATOM 1262 C CA . LEU A 1 164 ? 5.596 8.024 2.747 1.00 73.94 164 LEU A CA 1
ATOM 1263 C C . LEU A 1 164 ? 4.145 7.676 2.404 1.00 73.94 164 LEU A C 1
ATOM 1265 O O . LEU A 1 164 ? 3.346 8.594 2.217 1.00 73.94 164 LEU A O 1
ATOM 1269 N N . VAL A 1 165 ? 3.795 6.388 2.358 1.00 73.06 165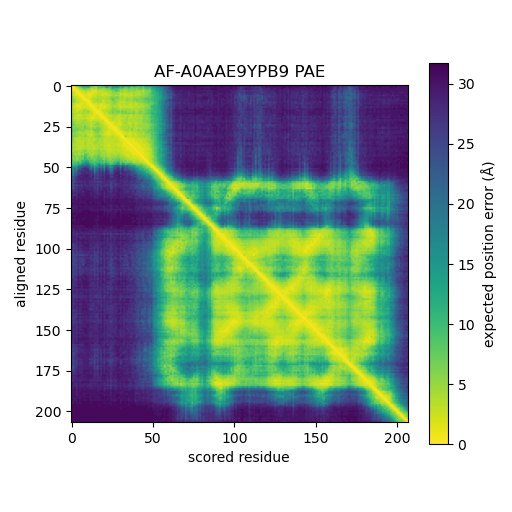 VAL A N 1
ATOM 1270 C CA . VAL A 1 165 ? 2.411 5.927 2.159 1.00 73.06 165 VAL A CA 1
ATOM 1271 C C . VAL A 1 165 ? 1.531 6.431 3.303 1.00 73.06 165 VAL A C 1
ATOM 1273 O O . VAL A 1 165 ? 0.557 7.140 3.054 1.00 73.06 165 VAL A O 1
ATOM 1276 N N . ASN A 1 166 ? 1.918 6.157 4.550 1.00 70.81 166 ASN A N 1
ATOM 1277 C CA . ASN A 1 166 ? 1.161 6.549 5.739 1.00 70.81 166 ASN A CA 1
ATOM 1278 C C . ASN A 1 166 ? 1.008 8.071 5.874 1.00 70.81 166 ASN A C 1
ATOM 1280 O O . ASN A 1 166 ? -0.035 8.533 6.323 1.00 70.81 166 ASN A O 1
ATOM 1284 N N . SER A 1 167 ? 1.975 8.870 5.406 1.00 70.56 167 SER A N 1
ATOM 1285 C CA . SER A 1 167 ? 1.866 10.341 5.397 1.00 70.56 167 SER A CA 1
ATOM 1286 C C . SER A 1 167 ? 0.769 10.900 4.477 1.00 70.56 167 SER A C 1
ATOM 1288 O O . SER A 1 167 ? 0.471 12.096 4.525 1.00 70.56 167 SER A O 1
ATOM 1290 N N . LYS A 1 168 ? 0.221 10.074 3.575 1.00 70.38 168 LYS A N 1
ATOM 1291 C CA . LYS A 1 168 ? -0.802 10.461 2.590 1.00 70.38 168 LYS A CA 1
ATOM 1292 C C . LYS A 1 168 ? -2.170 9.846 2.864 1.00 70.38 168 LYS A C 1
ATOM 1294 O O . LYS A 1 168 ? -3.115 10.181 2.148 1.00 70.38 168 LYS A O 1
ATOM 1299 N N . LEU A 1 169 ? -2.270 8.963 3.853 1.00 67.00 169 LEU A N 1
ATOM 1300 C CA . LEU A 1 169 ? -3.533 8.381 4.288 1.00 67.00 169 LEU A CA 1
ATOM 1301 C C . LEU A 1 169 ? -4.248 9.318 5.258 1.00 67.00 169 LEU A C 1
ATOM 1303 O O . LEU A 1 169 ? -3.649 10.240 5.811 1.00 67.00 169 LEU A O 1
ATOM 1307 N N . ALA A 1 170 ? -5.544 9.084 5.436 1.00 65.19 170 ALA A N 1
ATOM 1308 C CA . ALA A 1 170 ? -6.300 9.734 6.492 1.00 65.19 170 ALA A CA 1
ATOM 1309 C C . ALA A 1 170 ? -5.768 9.305 7.875 1.00 65.19 170 ALA A C 1
ATOM 1311 O O . ALA A 1 170 ? -5.187 8.227 8.019 1.00 65.19 170 ALA A O 1
ATOM 1312 N N . ASP A 1 171 ? -5.929 10.167 8.881 1.00 63.75 171 ASP A N 1
ATOM 1313 C CA . ASP A 1 171 ? -5.328 9.982 10.211 1.00 63.75 171 ASP A CA 1
ATOM 1314 C C . ASP A 1 171 ? -5.816 8.713 10.936 1.00 63.75 171 ASP A C 1
ATOM 1316 O O . ASP A 1 171 ? -5.090 8.159 11.761 1.00 63.75 171 ASP A O 1
ATOM 1320 N N . ASP A 1 172 ? -7.003 8.225 10.577 1.00 61.25 172 ASP A N 1
ATOM 1321 C CA . ASP A 1 172 ? -7.657 7.010 11.070 1.00 61.25 172 ASP A CA 1
ATOM 1322 C C . ASP A 1 172 ? -7.158 5.714 10.403 1.00 61.25 172 ASP A C 1
ATOM 1324 O O . ASP A 1 172 ? -7.520 4.617 10.835 1.00 61.25 172 ASP A O 1
ATOM 1328 N N . PHE A 1 173 ? -6.292 5.821 9.390 1.00 60.19 173 PHE A N 1
ATOM 1329 C CA . PHE A 1 173 ? -5.672 4.688 8.711 1.00 60.19 173 PHE A CA 1
ATOM 1330 C C . PHE A 1 173 ? -4.169 4.603 8.989 1.00 60.19 173 PHE A C 1
ATOM 1332 O O . PHE A 1 173 ? -3.399 5.563 8.852 1.00 60.19 173 PHE A O 1
ATOM 1339 N N . ARG A 1 174 ? -3.726 3.393 9.333 1.00 63.88 174 ARG A N 1
ATOM 1340 C CA . ARG A 1 174 ? -2.310 3.028 9.414 1.00 63.88 174 ARG A CA 1
ATOM 1341 C C . ARG A 1 174 ? -2.086 1.736 8.648 1.00 63.88 174 ARG A C 1
ATOM 1343 O O . ARG A 1 174 ? -2.767 0.743 8.899 1.00 63.88 174 ARG A O 1
ATOM 1350 N N . LEU A 1 175 ? -1.137 1.772 7.716 1.00 68.06 175 LEU A N 1
ATOM 1351 C CA . LEU A 1 175 ? -0.735 0.627 6.911 1.00 68.06 175 LEU A CA 1
ATOM 1352 C C . LEU A 1 175 ? 0.675 0.191 7.296 1.00 68.06 175 LEU A C 1
ATOM 1354 O O . LEU A 1 175 ? 1.615 0.964 7.130 1.00 68.06 175 LEU A O 1
ATOM 1358 N N . GLY A 1 176 ? 0.831 -1.036 7.789 1.00 64.19 176 GLY A 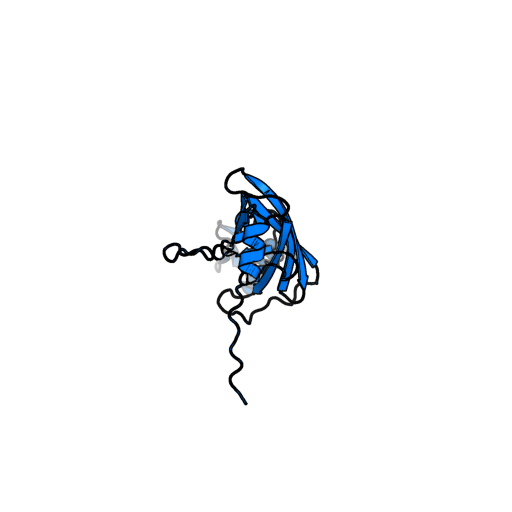N 1
ATOM 1359 C CA . GLY A 1 176 ? 2.155 -1.659 7.891 1.00 64.19 176 GLY A CA 1
ATOM 1360 C C . GLY A 1 176 ? 2.580 -2.182 6.521 1.00 64.19 176 GLY A C 1
ATOM 1361 O O . GLY A 1 176 ? 1.775 -2.847 5.872 1.00 64.19 176 GLY A O 1
ATOM 1362 N N . LEU A 1 177 ? 3.798 -1.886 6.065 1.00 68.81 177 LEU A N 1
ATOM 1363 C CA 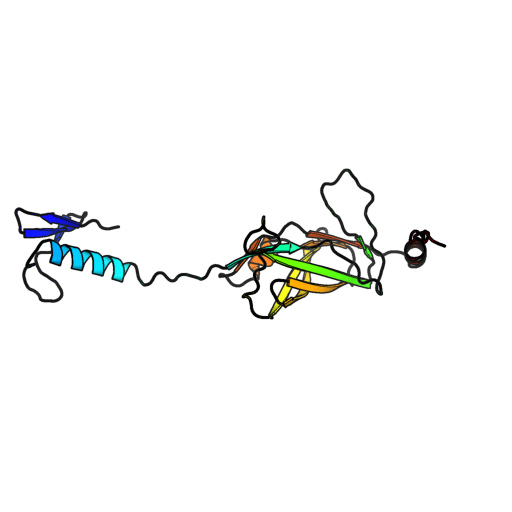. LEU A 1 177 ? 4.264 -2.238 4.722 1.00 68.81 177 LEU A CA 1
ATOM 1364 C C . LEU A 1 177 ? 5.672 -2.829 4.779 1.00 68.81 177 LEU A C 1
ATOM 1366 O O . LEU A 1 177 ? 6.600 -2.195 5.276 1.00 68.81 177 LEU A O 1
ATOM 1370 N N . ASP A 1 178 ? 5.871 -4.001 4.181 1.00 64.44 178 ASP A N 1
ATOM 1371 C CA . ASP A 1 178 ? 7.231 -4.479 3.947 1.00 64.44 178 ASP A CA 1
ATOM 1372 C C . ASP A 1 178 ? 7.881 -3.678 2.808 1.00 64.44 178 ASP A C 1
ATOM 1374 O O . ASP A 1 178 ? 7.267 -3.387 1.773 1.00 64.44 178 ASP A O 1
ATOM 1378 N N . LYS A 1 179 ? 9.142 -3.283 3.016 1.00 66.62 179 LYS A N 1
ATOM 1379 C CA . LYS A 1 179 ? 9.906 -2.483 2.055 1.00 66.62 179 LYS A CA 1
ATOM 1380 C C . LYS A 1 179 ? 9.889 -3.162 0.685 1.00 66.62 179 LYS A C 1
ATOM 1382 O O . LYS A 1 179 ? 10.422 -4.255 0.523 1.00 66.62 179 LYS A O 1
ATOM 1387 N N . THR A 1 180 ? 9.329 -2.475 -0.308 1.00 72.81 180 THR A N 1
ATOM 1388 C CA . THR A 1 180 ? 9.237 -2.977 -1.685 1.00 72.81 180 THR A CA 1
ATOM 1389 C C . THR A 1 180 ? 10.118 -2.134 -2.594 1.00 72.81 180 THR A C 1
ATOM 1391 O O . THR A 1 180 ? 9.941 -0.917 -2.683 1.00 72.81 180 THR A O 1
ATOM 1394 N N . VAL A 1 181 ? 11.068 -2.778 -3.272 1.00 76.12 181 VAL A N 1
ATOM 1395 C CA . VAL A 1 181 ? 12.025 -2.132 -4.180 1.00 76.12 181 VAL A CA 1
ATOM 1396 C C . VAL A 1 181 ? 11.985 -2.770 -5.561 1.00 76.12 181 VAL A C 1
ATOM 1398 O O . VAL A 1 181 ? 11.803 -3.978 -5.699 1.00 76.12 181 VAL A O 1
ATOM 1401 N N . PHE A 1 182 ? 12.158 -1.952 -6.594 1.00 76.88 182 PHE A N 1
ATOM 1402 C CA . PHE A 1 182 ? 12.237 -2.422 -7.971 1.00 76.88 182 PHE A CA 1
ATOM 1403 C C . PHE A 1 182 ? 13.152 -1.528 -8.808 1.00 76.88 182 PHE A C 1
ATOM 1405 O O . PHE A 1 182 ? 13.231 -0.312 -8.610 1.00 76.88 182 PHE A O 1
ATOM 1412 N N . ALA A 1 183 ? 13.833 -2.132 -9.775 1.00 80.50 183 ALA A N 1
ATOM 1413 C CA . ALA A 1 183 ? 14.717 -1.434 -10.697 1.00 80.50 183 ALA A CA 1
ATOM 1414 C C . ALA A 1 183 ? 14.069 -1.346 -12.079 1.00 80.50 183 ALA A C 1
ATOM 1416 O O . ALA A 1 183 ? 13.693 -2.356 -12.665 1.00 80.50 183 ALA A O 1
ATOM 1417 N N . VAL A 1 184 ? 13.967 -0.141 -12.634 1.00 80.00 184 VAL A N 1
ATOM 1418 C CA . VAL A 1 184 ? 13.550 0.085 -14.021 1.00 80.00 184 VAL A CA 1
ATOM 1419 C C . VAL A 1 184 ? 14.794 0.352 -14.854 1.00 80.00 184 VAL A C 1
ATOM 1421 O O . VAL A 1 184 ? 15.460 1.376 -14.683 1.00 80.00 184 VAL A O 1
ATOM 1424 N N . VAL A 1 185 ? 15.106 -0.548 -15.780 1.00 77.50 185 VAL A N 1
ATOM 1425 C CA . VAL A 1 185 ? 16.326 -0.477 -16.592 1.00 77.50 185 VAL A CA 1
ATOM 1426 C C . VAL A 1 185 ? 16.004 -0.346 -18.073 1.00 77.50 185 VAL A C 1
ATOM 1428 O O . VAL A 1 185 ? 15.043 -0.916 -18.583 1.00 77.50 185 VAL A O 1
ATOM 1431 N N . ASN A 1 186 ? 16.827 0.415 -18.790 1.00 77.75 186 ASN A N 1
ATOM 1432 C CA . ASN A 1 186 ? 16.743 0.467 -20.242 1.00 77.75 186 ASN A CA 1
ATOM 1433 C C . ASN A 1 186 ? 17.464 -0.760 -20.819 1.00 77.75 186 ASN A C 1
ATOM 1435 O O . ASN A 1 186 ? 18.691 -0.836 -20.755 1.00 77.75 186 ASN A O 1
ATOM 1439 N N . VAL A 1 187 ? 16.702 -1.722 -21.338 1.00 66.88 187 VAL A N 1
ATOM 1440 C CA . VAL A 1 187 ? 17.243 -2.928 -21.976 1.00 66.88 187 VAL A CA 1
ATOM 1441 C C . VAL A 1 187 ? 17.229 -2.721 -23.484 1.00 66.88 187 VAL A C 1
ATOM 1443 O O . VAL A 1 187 ? 16.212 -2.335 -24.056 1.00 66.88 187 VAL A O 1
ATOM 1446 N N . ASP A 1 188 ? 18.357 -2.994 -24.139 1.00 62.41 188 ASP A N 1
ATOM 1447 C CA . ASP A 1 188 ? 18.419 -3.012 -25.599 1.00 62.41 188 ASP A CA 1
ATOM 1448 C C . ASP A 1 188 ? 17.403 -4.031 -26.146 1.00 62.41 188 ASP A C 1
ATOM 1450 O O . ASP A 1 188 ? 17.340 -5.175 -25.683 1.00 62.41 188 ASP A O 1
ATOM 1454 N N . ALA A 1 189 ? 16.605 -3.627 -27.138 1.00 57.44 189 ALA A N 1
ATOM 1455 C CA . ALA A 1 189 ? 15.549 -4.453 -27.721 1.00 57.44 189 ALA A CA 1
ATOM 1456 C C . ALA A 1 189 ? 16.061 -5.815 -28.236 1.00 57.44 189 ALA A C 1
ATOM 1458 O O . ALA A 1 189 ? 15.317 -6.797 -28.236 1.00 57.44 189 ALA A O 1
ATOM 1459 N N . SER A 1 190 ? 17.338 -5.897 -28.632 1.00 54.78 190 SER A N 1
ATOM 1460 C CA . SER A 1 190 ? 17.985 -7.149 -29.043 1.00 54.78 190 SER A CA 1
ATOM 1461 C C . SER A 1 190 ? 18.180 -8.139 -27.884 1.00 54.78 190 SER A C 1
ATOM 1463 O O . SER A 1 190 ? 17.999 -9.343 -28.061 1.00 54.78 190 SER A O 1
ATOM 1465 N N . ILE A 1 191 ? 18.471 -7.649 -26.677 1.00 58.97 191 ILE A N 1
ATOM 1466 C CA . ILE A 1 191 ? 18.639 -8.472 -25.471 1.00 58.97 191 ILE A CA 1
ATOM 1467 C C . ILE A 1 191 ? 17.268 -8.911 -24.945 1.00 58.97 191 ILE A C 1
ATOM 1469 O O . ILE A 1 191 ? 17.084 -10.087 -24.631 1.00 58.97 191 ILE A O 1
ATOM 1473 N N . ALA A 1 192 ? 16.284 -8.006 -24.937 1.00 53.81 192 ALA A N 1
ATOM 1474 C CA . ALA A 1 192 ? 14.914 -8.306 -24.517 1.00 53.81 192 ALA A CA 1
ATOM 1475 C C . ALA A 1 192 ? 14.284 -9.444 -25.346 1.00 53.81 192 ALA A C 1
ATOM 1477 O O . ALA A 1 192 ? 13.716 -10.376 -24.782 1.00 53.81 192 ALA A O 1
ATOM 1478 N N . ALA A 1 193 ? 14.462 -9.435 -26.674 1.00 53.09 193 ALA A N 1
ATOM 1479 C CA . ALA A 1 193 ? 13.966 -10.498 -27.555 1.00 53.09 193 ALA A CA 1
ATOM 1480 C C . ALA A 1 193 ? 14.621 -11.870 -27.292 1.00 53.09 193 ALA A C 1
ATOM 1482 O O . ALA A 1 193 ? 13.980 -12.906 -27.458 1.00 53.09 193 ALA A O 1
ATOM 1483 N N . THR A 1 194 ? 15.884 -11.885 -26.856 1.00 55.97 194 THR A N 1
ATOM 1484 C CA . THR A 1 194 ? 16.626 -13.126 -26.572 1.00 55.97 194 THR A CA 1
ATOM 1485 C C . THR A 1 194 ? 16.179 -13.774 -25.256 1.00 55.97 194 THR A C 1
ATOM 1487 O O . THR A 1 194 ? 16.266 -14.988 -25.102 1.00 55.97 194 THR A O 1
ATOM 1490 N N . LEU A 1 195 ? 15.670 -12.977 -24.314 1.00 55.16 195 LEU A N 1
ATOM 1491 C CA . LEU A 1 195 ? 15.210 -13.446 -23.004 1.00 55.16 195 LEU A CA 1
ATOM 1492 C C . LEU A 1 195 ? 13.769 -13.972 -23.033 1.00 55.16 195 LEU A C 1
ATOM 1494 O O . LEU A 1 195 ? 13.472 -14.945 -22.349 1.00 55.16 195 LEU A O 1
ATOM 1498 N N . ILE A 1 196 ? 12.901 -13.390 -23.868 1.00 54.00 196 ILE A N 1
ATOM 1499 C CA . ILE A 1 196 ? 11.532 -13.892 -24.101 1.00 54.00 196 ILE A CA 1
ATOM 1500 C C . ILE A 1 196 ? 11.565 -15.262 -24.803 1.00 54.00 196 ILE A C 1
ATOM 1502 O O . ILE A 1 196 ? 10.712 -16.107 -24.564 1.00 54.00 196 ILE A O 1
ATOM 1506 N N . GLY A 1 197 ? 12.573 -15.513 -25.647 1.00 45.09 197 GLY A N 1
ATOM 1507 C CA . GLY A 1 197 ? 12.736 -16.780 -26.371 1.00 45.09 197 GLY A CA 1
ATOM 1508 C C . GLY A 1 197 ? 13.281 -17.953 -25.545 1.00 45.09 197 GLY A C 1
ATOM 1509 O O . GLY A 1 197 ? 13.477 -19.027 -26.106 1.00 45.09 197 GLY A O 1
ATOM 1510 N N . ASN A 1 198 ? 13.541 -17.757 -24.249 1.00 41.06 198 ASN A N 1
ATOM 1511 C CA . ASN A 1 198 ? 14.165 -18.740 -23.362 1.00 41.06 198 ASN A CA 1
ATOM 1512 C C . ASN A 1 198 ? 13.190 -19.278 -22.296 1.00 41.06 198 ASN A C 1
ATOM 1514 O O . ASN A 1 198 ? 13.604 -19.607 -21.183 1.00 41.06 198 ASN A O 1
ATOM 1518 N N . GLU A 1 199 ? 11.898 -19.397 -22.621 1.00 36.66 199 GLU A N 1
ATOM 1519 C CA . GLU A 1 199 ? 11.021 -20.278 -21.847 1.00 36.66 199 GLU A CA 1
ATOM 1520 C C . GLU A 1 199 ? 11.609 -21.701 -21.880 1.00 36.66 199 GLU A C 1
ATOM 1522 O O . GLU A 1 199 ? 11.909 -22.215 -22.965 1.00 36.66 199 GLU A O 1
ATOM 1527 N N . PRO A 1 200 ? 11.797 -22.377 -20.731 1.00 37.19 200 PRO A N 1
ATOM 1528 C CA . PRO A 1 200 ? 12.076 -23.797 -20.759 1.00 37.19 200 PRO A CA 1
ATOM 1529 C C . PRO A 1 200 ? 10.849 -24.457 -21.383 1.00 37.19 200 PRO A C 1
ATOM 1531 O O . PRO A 1 200 ? 9.757 -24.406 -20.817 1.00 37.19 200 PRO A O 1
ATOM 1534 N N . LEU A 1 201 ? 11.030 -25.063 -22.559 1.00 35.72 201 LEU A N 1
ATOM 1535 C CA . LEU A 1 201 ? 10.078 -26.023 -23.098 1.00 35.72 201 LEU A CA 1
ATOM 1536 C C . LEU A 1 201 ? 9.795 -27.019 -21.976 1.00 35.72 201 LEU A C 1
ATOM 1538 O O . LEU A 1 201 ? 10.640 -27.849 -21.638 1.00 35.72 201 LEU A O 1
ATOM 1542 N N . THR A 1 202 ? 8.622 -26.898 -21.361 1.00 35.41 202 THR A N 1
ATOM 1543 C CA . THR A 1 202 ? 8.072 -27.947 -20.522 1.00 35.41 202 THR A CA 1
ATOM 1544 C C . THR A 1 202 ? 7.862 -29.112 -21.469 1.00 35.41 202 THR A C 1
ATOM 1546 O O . THR A 1 202 ? 6.922 -29.143 -22.263 1.00 35.41 202 THR A O 1
ATOM 1549 N N . GLU A 1 203 ? 8.829 -30.025 -21.453 1.00 38.06 203 GLU A N 1
ATOM 1550 C CA . GLU A 1 203 ? 8.736 -31.309 -22.114 1.00 38.06 203 GLU A CA 1
ATOM 1551 C C . GLU A 1 203 ? 7.439 -31.942 -21.613 1.00 38.06 203 GLU A C 1
ATOM 1553 O O . GLU A 1 203 ? 7.275 -32.265 -20.434 1.00 38.06 203 GLU A O 1
ATOM 1558 N N . THR A 1 204 ? 6.453 -31.991 -22.501 1.00 37.31 204 THR A N 1
ATOM 1559 C CA . THR A 1 204 ? 5.160 -32.592 -22.231 1.00 37.31 204 THR A CA 1
ATOM 1560 C C . THR A 1 204 ? 5.430 -34.081 -22.081 1.00 37.31 204 THR A C 1
ATOM 1562 O O . THR A 1 204 ? 5.563 -34.811 -23.060 1.00 37.31 204 THR A O 1
ATOM 1565 N N . ALA A 1 205 ? 5.585 -34.532 -20.840 1.00 43.69 205 ALA A N 1
ATOM 1566 C CA . ALA A 1 205 ? 5.619 -35.946 -20.531 1.00 43.69 205 ALA A CA 1
ATOM 1567 C C . ALA A 1 205 ? 4.237 -36.537 -20.849 1.00 43.69 205 ALA A C 1
ATOM 1569 O O . ALA A 1 205 ? 3.291 -36.364 -20.082 1.00 43.69 205 ALA A O 1
ATOM 1570 N N . GLY A 1 206 ? 4.130 -37.237 -21.980 1.00 36.97 206 GLY A N 1
ATOM 1571 C CA . GLY A 1 206 ? 3.048 -38.188 -22.229 1.00 36.97 206 GLY A CA 1
ATOM 1572 C C . GLY A 1 206 ? 2.490 -38.193 -23.649 1.00 36.97 206 GLY A C 1
ATOM 1573 O O . GLY A 1 206 ? 1.604 -37.402 -23.960 1.00 36.97 206 GLY A O 1
ATOM 1574 N N . ALA A 1 207 ? 2.946 -39.156 -24.457 1.00 35.66 207 ALA A N 1
ATOM 1575 C CA . ALA A 1 207 ? 2.117 -40.181 -25.112 1.00 35.66 207 ALA A CA 1
ATOM 1576 C C . ALA A 1 207 ? 3.011 -41.188 -25.854 1.00 35.66 207 ALA A C 1
ATOM 1578 O O . ALA A 1 207 ? 3.814 -40.749 -26.705 1.00 35.66 207 ALA A O 1
#

Mean predicted aligned error: 17.35 Å

Radius of gyration: 30.51 Å; Cα contacts (8 Å, |Δi|>4): 374; chains: 1; bounding box: 55×62×90 Å

Solvent-accessible surface area (backbone atoms only — not comparable to full-atom values): 12104 Å² total; per-residue (Å²): 134,87,53,76,46,74,38,84,90,74,68,28,43,29,38,78,89,69,52,73,48,60,50,39,88,92,77,70,41,68,57,92,43,69,68,58,51,49,52,51,55,50,51,49,51,52,60,71,63,43,80,78,79,74,70,72,65,45,62,33,24,41,46,69,50,84,73,42,56,42,82,91,40,52,56,72,46,76,69,93,58,95,88,52,104,60,88,52,46,30,36,33,51,70,12,34,44,32,42,42,28,37,31,15,63,38,83,91,40,90,82,37,52,41,48,88,54,73,74,4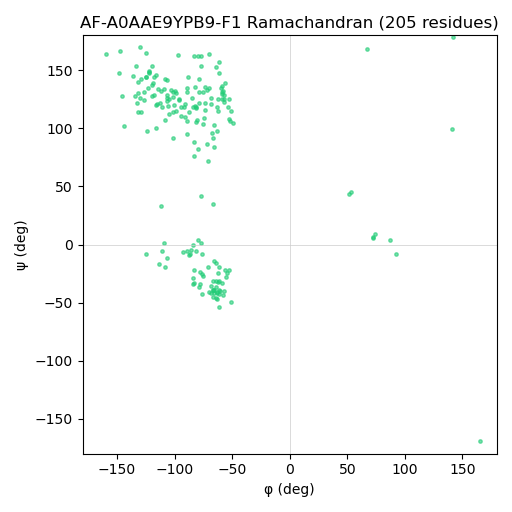3,82,41,74,46,50,30,34,27,75,89,78,69,52,72,50,75,41,60,24,45,31,49,70,22,32,35,42,28,72,37,73,32,84,62,67,45,46,35,32,42,47,42,70,63,40,43,73,72,48,59,93,49,44,43,57,48,51,72,84,45,51,37,35,28,39,84,66,58,69,73,58,53,56,58,58,70,73,60,67,78,79,75,76,76,86,80,137

Secondary structure (DSSP, 8-state):
---EEEETTTTEEEETT--EE-B-TTT-SBPS-HHHHHHHHHHHHHHHT--------EEEEEEEPPPEE-TTT--EEE---TTSS---EEEETT-EEEEEEEEESSTT-TT-B-TTSPSEEEEEEEEETTT--EEEEEEEEETTEEEEEEE--S-EEEEE-HHHHHTTS-TTEEEEE--EEEEEE---HHHHHHHHTT---------